Protein 6IJN (pdb70)

B-factor: mean 18.01, std 13.16, range [3.89, 78.87]

Sequence (341 aa):
HMEWIQSLPKIELHAHLNGSIRDSTLLELARVLGEKGVIVFADVEHVIQKNDRSLVEVFKLFDLIHKLTTDHKTVTRITREVVEDFALENVVYLELRTTPKRSDSIGMSKRSYMEAVIQGLRSVSEVDIDFVTRKKIYVRLLLSIDRRETTESAMETVKLALEMRDVGVVGIDLSGNPLVGEWSTFLPALQYAKDNDLHITLHCGEVPNPKEIQAMLDFKPHRIGHACFFKDEDWTKLKSFRIPVEICLTSNIVTKSISSIDIHHFADLYNAKHPLILCTNDFGVFSTSLSNEYALAVRSLGLSKSETFALARAAIDATFAEDEVKQQLRFIFDSASPEHV

Nearest PDB structures (foldseek):
  6ijp-assembly1_A  TM=1.002E+00  e=1.660E-62  Arabidopsis thaliana
  6j4t-assembly1_A  TM=1.001E+00  e=1.861E-61  Arabidopsis thaliana
  6j23-assembly1_A  TM=1.001E+00  e=7.794E-60  Arabidopsis thaliana
  6iv5-assembly1_A  TM=1.001E+00  e=3.832E-59  Arabidopsis thaliana
  6ijm-assembly1_A  TM=9.844E-01  e=7.860E-58  Arabidopsis thaliana

Structure (mmCIF, N/CA/C/O backbone):
data_6IJN
#
_entry.id   6IJN
#
_cell.length_a   49.912
_cell.length_b   80.086
_cell.length_c   86.792
_cell.angle_alpha   90.00
_cell.angle_beta   90.00
_cell.angle_gamma   90.00
#
_symmetry.space_group_name_H-M   'P 21 21 21'
#
loop_
_entity.id
_entity.type
_entity.pdbx_description
1 polymer 'Adenosine/AMP deaminase family protein'
2 non-polymer "N6-METHYLADENOSINE-5'-MONOPHOSPHATE"
3 water water
#
loop_
_atom_site.group_PDB
_atom_site.id
_atom_site.type_symbol
_atom_site.label_atom_id
_atom_site.label_alt_id
_atom_site.label_comp_id
_atom_site.label_asym_id
_atom_site.label_entity_id
_atom_site.label_seq_id
_atom_site.pdbx_PDB_ins_code
_atom_site.Cartn_x
_atom_site.Cartn_y
_atom_site.Cartn_z
_atom_site.occupancy
_atom_site.B_iso_or_equiv
_atom_site.auth_seq_id
_atom_site.auth_comp_id
_atom_site.auth_asym_id
_atom_site.auth_atom_id
_atom_site.pdbx_PDB_model_num
ATOM 1 N N . HIS A 1 21 ? 36.240 11.856 1.256 1.00 43.48 0 HIS A N 1
ATOM 2 C CA . HIS A 1 21 ? 35.155 11.067 1.827 1.00 40.53 0 HIS A CA 1
ATOM 3 C C . HIS A 1 21 ? 34.185 10.596 0.754 1.00 40.23 0 HIS A C 1
ATOM 4 O O . HIS A 1 21 ? 34.331 9.511 0.197 1.00 44.79 0 HIS A O 1
ATOM 6 N N . MET A 1 22 ? 33.182 11.425 0.465 1.00 47.56 1 MET A N 1
ATOM 7 C CA . MET A 1 22 ? 32.140 11.011 -0.463 1.00 43.43 1 MET A CA 1
ATOM 8 C C . MET A 1 22 ? 32.693 10.716 -1.852 1.00 46.09 1 MET A C 1
ATOM 9 O O . MET A 1 22 ? 32.091 9.927 -2.584 1.00 40.22 1 MET A O 1
ATOM 14 N N . GLU A 1 23 ? 33.841 11.295 -2.218 1.00 43.16 2 GLU A N 1
ATOM 15 C CA . GLU A 1 23 ? 34.379 11.080 -3.558 1.00 39.29 2 GLU A CA 1
ATOM 16 C C . GLU A 1 23 ? 34.825 9.633 -3.756 1.00 26.18 2 GLU A C 1
ATOM 17 O O . GLU A 1 23 ? 34.520 9.010 -4.790 1.00 35.63 2 GLU A O 1
ATOM 19 N N . TRP A 1 24 ? 35.565 9.074 -2.788 1.00 23.30 3 TRP A N 1
ATOM 20 C CA . TRP A 1 24 ? 36.002 7.700 -2.975 1.00 26.81 3 TRP A CA 1
ATOM 21 C C . TRP A 1 24 ? 34.812 6.754 -2.911 1.00 17.45 3 TRP A C 1
ATOM 22 O O . TRP A 1 24 ? 34.760 5.784 -3.669 1.00 21.16 3 TRP A O 1
ATOM 33 N N . ILE A 1 25 ? 33.829 7.053 -2.058 1.00 16.04 4 ILE A N 1
ATOM 34 C CA . ILE A 1 25 ? 32.628 6.213 -2.019 1.00 17.30 4 ILE A CA 1
ATOM 35 C C . ILE A 1 25 ? 31.897 6.268 -3.355 1.00 19.66 4 ILE A C 1
ATOM 36 O O . ILE A 1 25 ? 31.416 5.243 -3.857 1.00 20.10 4 ILE A O 1
ATOM 41 N N . GLN A 1 26 ? 31.808 7.456 -3.962 1.00 19.81 5 GLN A N 1
ATOM 42 C CA . GLN A 1 26 ? 31.165 7.548 -5.268 1.00 18.28 5 GLN A CA 1
ATOM 43 C C . GLN A 1 26 ? 31.906 6.730 -6.313 1.00 20.71 5 GLN A C 1
ATOM 44 O O . GLN A 1 26 ? 31.278 6.173 -7.223 1.00 19.18 5 GLN A O 1
ATOM 50 N N . SER A 1 27 ? 33.234 6.632 -6.192 1.00 19.77 6 SER A N 1
ATOM 51 C CA . SER A 1 27 ? 34.021 5.883 -7.163 1.00 20.60 6 SER A CA 1
ATOM 52 C C . SER A 1 27 ? 34.019 4.379 -6.925 1.00 17.07 6 SER A C 1
ATOM 53 O O . SER A 1 27 ? 34.405 3.624 -7.825 1.00 18.31 6 SER A O 1
ATOM 56 N N . LEU A 1 28 ? 33.618 3.937 -5.744 1.00 15.63 7 LEU A N 1
ATOM 57 C CA . LEU A 1 28 ? 33.576 2.515 -5.430 1.00 12.55 7 LEU A CA 1
ATOM 58 C C . LEU A 1 28 ? 32.630 1.792 -6.385 1.00 16.39 7 LEU A C 1
ATOM 59 O O . LEU A 1 28 ? 31.505 2.257 -6.586 1.00 16.57 7 LEU A O 1
ATOM 64 N N . PRO A 1 29 ? 33.026 0.670 -6.983 1.00 15.10 8 PRO A N 1
ATOM 65 C CA . PRO A 1 29 ? 32.022 -0.154 -7.677 1.00 13.10 8 PRO A CA 1
ATOM 66 C C . PRO A 1 29 ? 31.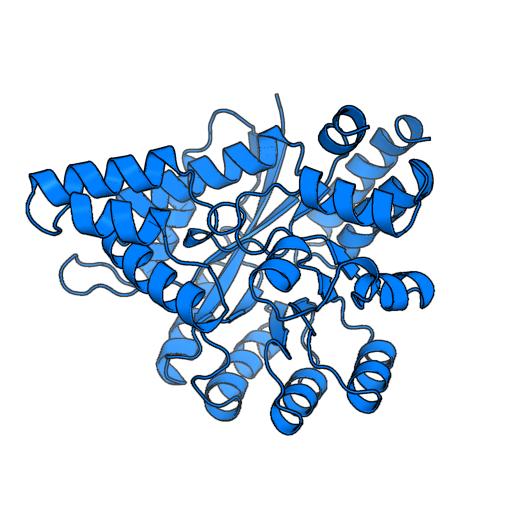033 -0.704 -6.671 1.00 13.70 8 PRO A C 1
ATOM 67 O O . PRO A 1 29 ? 31.409 -1.132 -5.580 1.00 12.31 8 PRO A O 1
ATOM 71 N N . LYS A 1 30 ? 29.747 -0.680 -7.036 1.00 11.51 9 LYS A N 1
ATOM 72 C CA . LYS A 1 30 ? 28.714 -1.010 -6.069 1.00 8.79 9 LYS A CA 1
ATOM 73 C C . LYS A 1 30 ? 27.657 -1.878 -6.728 1.00 9.51 9 LYS A C 1
ATOM 74 O O . LYS A 1 30 ? 27.486 -1.882 -7.947 1.00 9.77 9 LYS A O 1
ATOM 80 N N . ILE A 1 31 ? 26.956 -2.630 -5.881 1.00 9.23 10 ILE A N 1
ATOM 81 C CA . ILE A 1 31 ? 25.920 -3.564 -6.296 1.00 6.97 10 ILE A CA 1
ATOM 82 C C . ILE A 1 31 ? 24.634 -3.127 -5.623 1.00 6.92 10 ILE A C 1
ATOM 83 O O . ILE A 1 31 ? 24.582 -3.045 -4.388 1.00 9.97 10 ILE A O 1
ATOM 88 N N . GLU A 1 32 ? 23.596 -2.847 -6.417 1.00 7.38 11 GLU A N 1
ATOM 89 C CA . GLU A 1 32 ? 22.297 -2.447 -5.880 1.00 7.82 11 GLU A CA 1
ATOM 90 C C . GLU A 1 32 ? 21.319 -3.610 -6.027 1.00 7.95 11 GLU A C 1
ATOM 91 O O . GLU A 1 32 ? 21.041 -4.030 -7.144 1.00 7.64 11 GLU A O 1
ATOM 97 N N . LEU A 1 33 ? 20.780 -4.109 -4.903 1.00 7.16 12 LEU A N 1
ATOM 98 C CA . LEU A 1 33 ? 19.854 -5.236 -4.944 1.00 4.93 12 LEU A CA 1
ATOM 99 C C . LEU A 1 33 ? 18.430 -4.872 -4.559 1.00 7.53 12 LEU A C 1
ATOM 100 O O . LEU A 1 33 ? 17.552 -5.736 -4.647 1.00 9.41 12 LEU A O 1
ATOM 105 N N . HIS A 1 34 ? 18.160 -3.637 -4.169 1.00 5.81 13 HIS A N 1
ATOM 106 C CA . HIS A 1 34 ? 16.797 -3.327 -3.715 1.00 3.89 13 HIS A CA 1
ATOM 107 C C . HIS A 1 34 ? 16.507 -1.883 -4.109 1.00 8.43 13 HIS A C 1
ATOM 108 O O . HIS A 1 34 ? 16.791 -0.947 -3.356 1.00 7.82 13 HIS A O 1
ATOM 115 N N . ALA A 1 35 ? 15.939 -1.728 -5.299 1.00 6.51 14 ALA A N 1
ATOM 116 C CA . ALA A 1 35 ? 15.600 -0.421 -5.853 1.00 5.54 14 ALA A CA 1
ATOM 117 C C . ALA A 1 35 ? 14.314 -0.597 -6.636 1.00 5.50 14 ALA A C 1
ATOM 118 O O . ALA A 1 35 ? 14.307 -1.285 -7.664 1.00 5.79 14 ALA A O 1
ATOM 120 N N . HIS A 1 36 ? 13.224 0.031 -6.173 1.00 4.71 15 HIS A N 1
ATOM 121 C CA . HIS A 1 36 ? 11.941 -0.066 -6.853 1.00 5.42 15 HIS A CA 1
ATOM 122 C C . HIS A 1 36 ? 11.880 0.993 -7.940 1.00 5.33 15 HIS A C 1
ATOM 123 O O . HIS A 1 36 ? 12.152 2.166 -7.673 1.00 7.35 15 HIS A O 1
ATOM 130 N N . LEU A 1 37 ? 11.511 0.577 -9.149 1.00 6.53 16 LEU A N 1
ATOM 131 C CA . LEU A 1 37 ? 11.539 1.486 -10.296 1.00 6.95 16 LEU A CA 1
ATOM 132 C C . LEU A 1 37 ? 10.778 2.785 -10.011 1.00 8.20 16 LEU A C 1
ATOM 133 O O . LEU A 1 37 ? 11.331 3.884 -10.155 1.00 6.67 16 LEU A O 1
ATOM 138 N N . ASN A 1 38 ? 9.512 2.686 -9.606 1.00 5.81 17 ASN A N 1
ATOM 139 C CA . ASN A 1 38 ? 8.746 3.923 -9.451 1.00 6.12 17 ASN A CA 1
ATOM 140 C C . ASN A 1 38 ? 9.037 4.652 -8.143 1.00 8.97 17 ASN A C 1
ATOM 141 O O . ASN A 1 38 ? 8.461 5.725 -7.906 1.00 9.26 17 ASN A 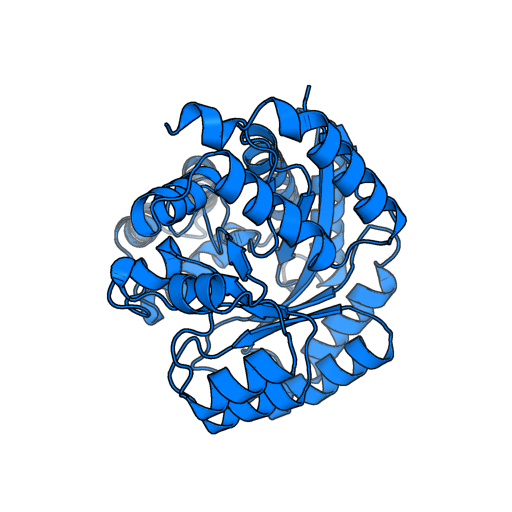O 1
ATOM 146 N N . GLY A 1 39 ? 9.912 4.113 -7.301 1.00 6.26 18 GLY A N 1
ATOM 147 C CA . GLY A 1 39 ? 10.456 4.849 -6.170 1.00 7.95 18 GLY A CA 1
ATOM 148 C C . GLY A 1 39 ? 11.789 5.515 -6.450 1.00 9.28 18 GLY A C 1
ATOM 149 O O . GLY A 1 39 ? 12.374 6.113 -5.548 1.00 8.72 18 GLY A O 1
ATOM 150 N N . SER A 1 40 ? 12.295 5.406 -7.685 1.00 7.89 19 SER A N 1
ATOM 151 C CA . SER A 1 40 ? 13.638 5.847 -8.047 1.00 6.79 19 SER A CA 1
ATOM 152 C C . SER A 1 40 ? 13.596 6.971 -9.078 1.00 9.25 19 SER A C 1
ATOM 153 O O . SER A 1 40 ? 14.568 7.168 -9.813 1.00 12.06 19 SER A O 1
ATOM 156 N N . ILE A 1 41 ? 12.483 7.688 -9.167 1.00 8.56 20 ILE A N 1
ATOM 157 C CA . ILE A 1 41 ? 12.292 8.655 -10.248 1.00 7.60 20 ILE A CA 1
ATOM 158 C C . ILE A 1 41 ? 12.922 9.992 -9.871 1.00 10.14 20 ILE A C 1
ATOM 159 O O . ILE A 1 41 ? 12.851 10.436 -8.720 1.00 11.47 20 ILE A O 1
ATOM 164 N N . ARG A 1 42 ? 13.559 10.629 -10.842 1.00 11.14 21 ARG A N 1
ATOM 165 C CA . ARG A 1 42 ? 14.080 11.984 -10.642 1.00 13.97 21 ARG A CA 1
ATOM 166 C C . ARG A 1 42 ? 12.956 12.941 -10.281 1.00 14.69 21 ARG A C 1
ATOM 167 O O . ARG A 1 42 ? 11.893 12.916 -10.895 1.00 14.97 21 ARG A O 1
ATOM 175 N N . ASP A 1 43 ? 13.206 13.831 -9.310 1.00 17.67 22 ASP A N 1
ATOM 176 C CA . ASP A 1 43 ? 12.192 14.834 -8.978 1.00 19.22 22 ASP A CA 1
ATOM 177 C C . ASP A 1 43 ? 11.773 15.626 -10.217 1.00 17.25 22 ASP A C 1
ATOM 178 O O . ASP A 1 43 ? 10.582 15.880 -10.430 1.00 16.70 22 ASP A O 1
ATOM 183 N N . SER A 1 44 ? 12.742 16.005 -11.050 1.00 18.95 23 SER A N 1
ATOM 184 C CA . SER A 1 44 ? 12.421 16.812 -12.225 1.00 20.43 23 SER A CA 1
ATOM 185 C C . SER A 1 44 ? 11.540 16.053 -13.206 1.00 16.07 23 SER A C 1
ATOM 186 O O . SER A 1 44 ? 10.663 16.655 -13.843 1.00 18.73 23 SER A O 1
ATOM 189 N N . THR A 1 45 ? 11.722 14.724 -13.319 1.00 14.44 24 THR A N 1
ATOM 190 C CA . THR A 1 45 ? 10.837 13.943 -14.178 1.00 12.35 24 THR A CA 1
ATOM 191 C C . THR A 1 45 ? 9.434 13.854 -13.590 1.00 14.18 24 THR A C 1
ATOM 192 O O . THR A 1 45 ? 8.444 14.021 -14.306 1.00 15.54 24 THR A O 1
ATOM 196 N N . LEU A 1 46 ? 9.324 13.600 -12.285 1.00 12.18 25 LEU A N 1
ATOM 197 C CA . LEU A 1 46 ? 8.001 13.494 -11.686 1.00 14.08 25 LEU A CA 1
ATOM 198 C C . LEU A 1 46 ? 7.237 14.799 -11.845 1.00 15.88 25 LEU A C 1
ATOM 199 O O . LEU A 1 46 ? 6.057 14.802 -12.210 1.00 19.62 25 LEU A O 1
ATOM 204 N N . LEU A 1 47 ? 7.916 15.923 -11.637 1.00 18.46 26 LEU A N 1
ATOM 205 C CA . LEU A 1 47 ? 7.223 17.204 -11.759 1.00 20.38 26 LEU A CA 1
ATOM 206 C C . LEU A 1 47 ? 6.863 17.499 -13.205 1.00 24.51 26 LEU A C 1
ATOM 207 O O . LEU A 1 47 ? 5.792 18.052 -13.477 1.00 23.46 26 LEU A O 1
ATOM 212 N N . GLU A 1 48 ? 7.720 17.104 -14.152 1.00 18.67 27 GLU A N 1
ATOM 213 C CA . GLU A 1 48 ? 7.392 17.293 -15.563 1.00 18.21 27 GLU A CA 1
ATOM 214 C C . GLU A 1 48 ? 6.167 16.469 -15.967 1.00 27.68 27 GLU A C 1
ATOM 215 O O . GLU A 1 48 ? 5.267 16.968 -16.660 1.00 24.02 27 GLU A O 1
ATOM 221 N N . LEU A 1 49 ? 6.107 15.206 -15.524 1.00 21.70 28 LEU A N 1
ATOM 222 C CA . LEU A 1 49 ? 4.941 14.370 -15.794 1.00 22.25 28 LEU A CA 1
ATOM 223 C C . LEU A 1 49 ? 3.680 14.981 -15.204 1.00 22.35 28 LEU A C 1
ATOM 224 O O . LEU A 1 49 ? 2.619 14.996 -15.848 1.00 34.06 28 LEU A O 1
ATOM 229 N N . ALA A 1 50 ? 3.775 15.473 -13.968 1.00 22.64 29 ALA A N 1
ATOM 230 C CA . ALA A 1 50 ? 2.630 16.132 -13.356 1.00 27.54 29 ALA A CA 1
ATOM 231 C C . ALA A 1 50 ? 2.189 17.341 -14.175 1.00 33.78 29 ALA A C 1
ATOM 232 O O . ALA A 1 50 ? 0.997 17.516 -14.434 1.00 29.47 29 ALA A O 1
ATOM 234 N N . ARG A 1 51 ? 3.139 18.183 -14.599 1.00 36.23 30 ARG A N 1
ATOM 235 C CA . ARG A 1 51 ? 2.786 19.356 -15.400 1.00 35.17 30 ARG A CA 1
ATOM 236 C C . ARG A 1 51 ? 2.041 18.949 -16.663 1.00 35.71 30 ARG A C 1
ATOM 237 O O . ARG A 1 51 ? 0.995 19.520 -16.992 1.00 40.87 30 ARG A O 1
ATOM 245 N N . VAL A 1 52 ? 2.559 17.949 -17.381 1.00 28.79 31 VAL A N 1
ATOM 246 C CA . VAL A 1 52 ? 1.902 17.519 -18.613 1.00 30.84 31 VAL A CA 1
ATOM 247 C C . VAL A 1 52 ? 0.491 17.022 -18.322 1.00 42.66 31 VAL A C 1
ATOM 248 O O . VAL A 1 52 ? -0.460 17.372 -19.029 1.00 42.32 31 VAL A O 1
ATOM 252 N N . LEU A 1 53 ? 0.325 16.226 -17.262 1.00 30.95 32 LEU A N 1
ATOM 253 C CA . LEU A 1 53 ? -0.994 15.672 -16.964 1.00 39.94 32 LEU A CA 1
ATOM 254 C C . LEU A 1 53 ? -1.964 16.753 -16.496 1.00 45.01 32 LEU A C 1
ATOM 255 O O . LEU A 1 53 ? -3.178 16.640 -16.706 1.00 47.37 32 LEU A O 1
ATOM 260 N N . GLY A 1 54 ? -1.447 17.812 -15.871 1.00 44.50 33 GLY A N 1
ATOM 261 C CA . GLY A 1 54 ? -2.295 18.939 -15.521 1.00 51.00 33 GLY A CA 1
ATOM 262 C C . GLY A 1 54 ? -2.726 19.733 -16.738 1.00 51.52 33 GLY A C 1
ATOM 263 O O . GLY A 1 54 ? -3.879 20.163 -16.836 1.00 50.32 33 GLY A O 1
ATOM 264 N N . GLU A 1 55 ? -1.811 19.930 -17.689 1.00 53.52 34 GLU A N 1
ATOM 265 C CA . GLU A 1 55 ? -2.172 20.616 -18.927 1.00 58.92 34 GLU A CA 1
ATOM 266 C C . GLU A 1 55 ? -3.230 19.844 -19.708 1.00 63.00 34 GLU A C 1
ATOM 267 O O . GLU A 1 55 ? -3.978 20.439 -20.494 1.00 59.63 34 GLU A O 1
ATOM 269 N N . LYS A 1 56 ? -3.305 18.526 -19.512 1.00 60.16 35 LYS A N 1
ATOM 270 C CA . LYS A 1 56 ? -4.380 17.716 -20.069 1.00 60.49 35 LYS A CA 1
ATOM 271 C C . LYS A 1 56 ? -5.601 17.655 -19.159 1.00 52.70 35 LYS A C 1
ATOM 272 O O . LYS A 1 56 ? -6.654 17.171 -19.590 1.00 65.08 35 LYS A O 1
ATOM 274 N N . GLY A 1 57 ? -5.489 18.134 -17.924 1.00 55.90 36 GLY A N 1
ATOM 275 C CA . GLY A 1 57 ? -6.625 18.166 -17.030 1.00 57.42 36 GLY A CA 1
ATOM 276 C C . GLY A 1 57 ? -6.879 16.894 -16.257 1.00 58.24 36 GLY A C 1
ATOM 277 O O . GLY A 1 57 ? -7.906 16.800 -15.577 1.00 64.44 36 GLY A O 1
ATOM 278 N N . VAL A 1 58 ? -5.985 15.908 -16.336 1.00 62.36 37 VAL A N 1
ATOM 279 C CA . VAL A 1 58 ? -6.165 14.683 -15.561 1.00 57.27 37 VAL A CA 1
ATOM 280 C C . VAL A 1 58 ? -6.025 14.968 -14.069 1.00 60.89 37 VAL A C 1
ATOM 281 O O . VAL A 1 58 ? -6.721 14.369 -13.241 1.00 66.55 37 VAL A O 1
ATOM 283 N N . ILE A 1 59 ? -5.131 15.888 -13.704 1.00 53.52 38 ILE A N 1
ATOM 284 C CA . ILE A 1 59 ? -4.859 16.229 -12.312 1.00 49.56 38 ILE A CA 1
ATOM 285 C C . ILE A 1 59 ? -4.793 17.742 -12.157 1.00 56.21 38 ILE A C 1
ATOM 286 O O . ILE A 1 59 ? -4.588 18.483 -13.121 1.00 54.53 38 ILE A O 1
ATOM 291 N N . VAL A 1 60 ? -4.944 18.197 -10.918 1.00 58.67 39 VAL A N 1
ATOM 292 C CA . VAL A 1 60 ? -4.638 19.578 -10.566 1.00 62.30 39 VAL A CA 1
ATOM 293 C C . VAL A 1 60 ? -3.165 19.619 -10.192 1.00 54.48 39 VAL A C 1
ATOM 294 O O . VAL A 1 60 ? -2.761 19.015 -9.192 1.00 58.44 39 VAL A O 1
ATOM 298 N N . PHE A 1 61 ? -2.359 20.325 -10.989 1.00 54.22 40 PHE A N 1
ATOM 299 C CA . PHE A 1 61 ? -0.915 20.293 -10.772 1.00 54.59 40 PHE A CA 1
ATOM 300 C C . PHE A 1 61 ? -0.529 20.827 -9.399 1.00 53.71 40 PHE A C 1
ATOM 301 O O . PHE A 1 61 ? 0.408 20.321 -8.774 1.00 51.80 40 PHE A O 1
ATOM 309 N N . ALA A 1 62 ? -1.210 21.866 -8.922 1.00 53.84 41 ALA A N 1
ATOM 310 C CA . ALA A 1 62 ? -0.807 22.473 -7.658 1.00 60.00 41 ALA A CA 1
ATOM 311 C C . ALA A 1 62 ? -0.981 21.502 -6.493 1.00 58.00 41 ALA A C 1
ATOM 312 O O . ALA A 1 62 ? -0.103 21.397 -5.627 1.00 60.74 41 ALA A O 1
ATOM 314 N N . ASP A 1 63 ? -2.104 20.776 -6.461 1.00 54.51 42 ASP A N 1
ATOM 315 C CA . ASP A 1 63 ? -2.325 19.788 -5.407 1.00 58.93 42 ASP A CA 1
ATOM 316 C C . ASP A 1 63 ? -1.289 18.667 -5.470 1.00 58.92 42 ASP A C 1
ATOM 317 O O . ASP A 1 63 ? -0.742 18.256 -4.439 1.00 59.82 42 ASP A O 1
ATOM 322 N N . VAL A 1 64 ? -1.001 18.168 -6.677 1.00 54.10 43 VAL A N 1
ATOM 323 C CA . VAL A 1 64 ? -0.020 17.096 -6.843 1.00 51.73 43 VAL A CA 1
ATOM 324 C C . VAL A 1 64 ? 1.362 17.561 -6.392 1.00 51.31 43 VAL A C 1
ATOM 325 O O . VAL A 1 64 ? 2.021 16.910 -5.569 1.00 45.58 43 VAL A O 1
ATOM 329 N N . GLU A 1 65 ? 1.822 18.692 -6.932 1.00 47.84 44 GLU A N 1
ATOM 330 C CA . GLU A 1 65 ? 3.083 19.280 -6.488 1.00 52.27 44 GLU A CA 1
ATOM 331 C C . GLU A 1 65 ? 3.109 19.427 -4.971 1.00 55.55 44 GLU A C 1
ATOM 332 O O . GLU A 1 65 ? 4.148 19.209 -4.332 1.00 47.90 44 GLU A O 1
ATOM 338 N N . HIS A 1 66 ? 1.959 19.750 -4.373 1.00 59.41 45 HIS A N 1
ATOM 339 C CA . HIS A 1 66 ? 1.894 19.872 -2.920 1.00 64.56 45 HIS A CA 1
ATOM 340 C C . HIS A 1 66 ? 2.128 18.527 -2.238 1.00 60.16 45 HIS A C 1
ATOM 341 O O . HIS A 1 66 ? 2.899 18.442 -1.278 1.00 51.42 45 HIS A O 1
ATOM 348 N N . VAL A 1 67 ? 1.476 17.459 -2.714 1.00 54.02 46 VAL A N 1
ATOM 349 C CA . VAL A 1 67 ? 1.638 16.169 -2.041 1.00 48.16 46 VAL A CA 1
ATOM 350 C C . VAL A 1 67 ? 3.064 15.653 -2.202 1.00 55.35 46 VAL A C 1
ATOM 351 O O . VAL A 1 67 ? 3.670 15.159 -1.241 1.00 52.92 46 VAL A O 1
ATOM 355 N N . ILE A 1 68 ? 3.626 15.751 -3.412 1.00 51.78 47 ILE A N 1
ATOM 356 C CA . ILE A 1 68 ? 5.035 15.399 -3.588 1.00 53.87 47 ILE A CA 1
ATOM 357 C C . ILE A 1 68 ? 5.905 16.232 -2.651 1.00 57.27 47 ILE A C 1
ATOM 358 O O . ILE A 1 68 ? 6.943 15.769 -2.162 1.00 53.76 47 ILE A O 1
ATOM 363 N N . GLN A 1 69 ? 5.474 17.460 -2.355 1.00 50.21 48 GLN A N 1
ATOM 364 C CA . GLN A 1 69 ? 6.301 18.358 -1.553 1.00 57.50 48 GLN A CA 1
ATOM 365 C C . GLN A 1 69 ? 6.209 18.046 -0.062 1.00 55.04 48 GLN A C 1
ATOM 366 O O . GLN A 1 69 ? 7.206 18.155 0.661 1.00 59.08 48 GLN A O 1
ATOM 368 N N . LYS A 1 70 ? 5.027 17.655 0.411 1.00 54.89 49 LYS A N 1
ATOM 369 C CA . LYS A 1 70 ? 4.672 17.729 1.823 1.00 58.08 49 LYS A CA 1
ATOM 370 C C . LYS A 1 70 ? 4.489 16.376 2.489 1.00 59.88 49 LYS A C 1
ATOM 371 O O . LYS A 1 70 ? 4.590 16.298 3.720 1.00 56.79 49 LYS A O 1
ATOM 373 N N . ASN A 1 71 ? 4.204 15.328 1.716 1.00 46.83 50 ASN A N 1
ATOM 374 C CA . ASN A 1 71 ? 4.091 13.978 2.258 1.00 50.00 50 ASN A CA 1
ATOM 375 C C . ASN A 1 71 ? 5.295 13.668 3.145 1.00 44.49 50 ASN A C 1
ATOM 376 O O . ASN A 1 71 ? 6.437 13.635 2.674 1.00 46.51 50 ASN A O 1
ATOM 381 N N . ASP A 1 72 ? 5.041 13.475 4.444 1.00 45.76 51 ASP A N 1
ATOM 382 C CA . ASP A 1 72 ? 6.154 13.309 5.374 1.00 43.74 51 ASP A CA 1
ATOM 383 C C . ASP A 1 72 ? 6.865 11.967 5.227 1.00 43.48 51 ASP A C 1
ATOM 384 O O . ASP A 1 72 ? 7.885 11.748 5.891 1.00 32.99 51 ASP A O 1
ATOM 389 N N . ARG A 1 73 ? 6.355 11.075 4.382 1.00 42.20 52 ARG A N 1
ATOM 390 C CA . ARG A 1 73 ? 6.999 9.795 4.117 1.00 25.22 52 ARG A CA 1
ATOM 391 C C . ARG A 1 73 ? 7.124 8.946 5.382 1.00 34.68 52 ARG A C 1
ATOM 392 O O . ARG A 1 73 ? 8.004 8.087 5.467 1.00 35.84 52 ARG A O 1
ATOM 400 N N . SER A 1 74 ? 6.254 9.173 6.372 1.00 30.24 53 SER A N 1
ATOM 401 C CA . SER A 1 74 ? 5.967 8.105 7.316 1.00 30.37 53 SER A CA 1
ATOM 402 C C . SER A 1 74 ? 5.476 6.891 6.529 1.00 19.77 53 SER A C 1
ATOM 403 O O . SER A 1 74 ? 5.077 7.002 5.370 1.00 23.61 53 SER A O 1
ATOM 406 N N . LEU A 1 75 ? 5.492 5.718 7.163 1.00 24.70 54 LEU A N 1
ATOM 407 C CA . LEU A 1 75 ? 5.137 4.505 6.427 1.00 22.32 54 LEU A CA 1
ATOM 408 C C . LEU A 1 75 ? 3.752 4.611 5.782 1.00 30.57 54 LEU A C 1
ATOM 409 O O . LEU A 1 75 ? 3.584 4.280 4.603 1.00 34.09 54 LEU A O 1
ATOM 414 N N . VAL A 1 76 ? 2.752 5.109 6.516 1.00 26.30 55 VAL A N 1
ATOM 415 C CA . VAL A 1 76 ? 1.413 5.241 5.933 1.00 25.66 55 VAL A CA 1
ATOM 416 C C . VAL A 1 76 ? 1.427 6.221 4.767 1.00 26.63 55 VAL A C 1
ATOM 417 O O . VAL A 1 76 ? 0.813 5.983 3.718 1.00 29.88 55 VAL A O 1
ATOM 421 N N . GLU A 1 77 ? 2.125 7.340 4.930 1.00 25.72 56 GLU A N 1
ATOM 422 C CA . GLU A 1 77 ? 2.118 8.360 3.891 1.00 31.19 56 GLU A CA 1
ATOM 423 C C . GLU A 1 77 ? 2.922 7.935 2.669 1.00 23.11 56 GLU A C 1
ATOM 424 O O . GLU A 1 77 ? 2.646 8.399 1.555 1.00 23.04 56 GLU A O 1
ATOM 430 N N . VAL A 1 78 ? 3.923 7.065 2.851 1.00 16.69 57 VAL A N 1
ATOM 431 C CA . VAL A 1 78 ? 4.691 6.580 1.702 1.00 14.69 57 VAL A CA 1
ATOM 432 C C . VAL A 1 78 ? 3.773 5.870 0.693 1.00 14.36 57 VAL A C 1
ATOM 433 O O . VAL A 1 78 ? 3.913 6.045 -0.527 1.00 15.65 57 VAL A O 1
ATOM 437 N N . PHE A 1 79 ? 2.820 5.064 1.169 1.00 12.24 58 PHE A N 1
ATOM 438 C CA . PHE A 1 79 ? 1.988 4.326 0.218 1.00 10.93 58 PHE A CA 1
ATOM 439 C C . PHE A 1 79 ? 0.934 5.218 -0.431 1.00 11.39 58 PHE A C 1
ATOM 440 O O . PHE A 1 79 ? 0.538 4.979 -1.583 1.00 12.46 58 PHE A O 1
ATOM 448 N N . LYS A 1 80 ? 0.526 6.288 0.253 1.00 15.29 59 LYS A N 1
ATOM 449 C CA . LYS A 1 80 ? -0.299 7.288 -0.424 1.00 16.34 59 LYS A CA 1
ATOM 450 C C . LYS A 1 80 ? 0.486 7.945 -1.546 1.00 14.68 59 LYS A C 1
ATOM 451 O O . LYS A 1 80 ? -0.040 8.173 -2.650 1.00 14.38 59 LYS A O 1
ATOM 457 N N . LEU A 1 81 ? 1.764 8.238 -1.275 1.00 12.64 60 LEU A N 1
ATOM 458 C CA . LEU A 1 81 ? 2.620 8.824 -2.296 1.00 11.87 60 LEU A CA 1
ATOM 459 C C . LEU A 1 81 ? 2.752 7.894 -3.499 1.00 13.92 60 LEU A C 1
ATOM 460 O O . LEU A 1 81 ? 2.649 8.338 -4.648 1.00 13.71 60 LEU A O 1
ATOM 465 N N . PHE A 1 82 ? 2.899 6.589 -3.265 1.00 12.27 61 PHE A N 1
ATOM 466 C CA . PHE A 1 82 ? 2.991 5.683 -4.407 1.00 10.76 61 PHE A CA 1
ATOM 467 C C . PHE A 1 82 ? 1.713 5.670 -5.224 1.00 11.52 61 PHE A C 1
ATOM 468 O O . PHE A 1 82 ? 1.764 5.537 -6.450 1.00 11.96 61 PHE A O 1
ATOM 476 N N . ASP A 1 83 ? 0.543 5.773 -4.574 1.00 13.04 62 ASP A N 1
ATOM 477 C CA . ASP A 1 83 ? -0.685 5.830 -5.366 1.00 13.28 62 ASP A CA 1
ATOM 478 C C . ASP A 1 83 ? -0.686 7.038 -6.308 1.00 15.64 62 ASP A C 1
ATOM 479 O O . ASP A 1 83 ? -1.109 6.939 -7.483 1.00 17.17 62 ASP A O 1
ATOM 484 N N . LEU A 1 84 ? -0.212 8.186 -5.804 1.00 13.34 63 LEU A N 1
ATOM 485 C CA . LEU A 1 84 ? -0.083 9.381 -6.655 1.00 15.55 63 LEU A CA 1
ATOM 486 C C . LEU A 1 84 ? 0.941 9.180 -7.775 1.00 16.08 63 LEU A C 1
ATOM 487 O O . LEU A 1 84 ? 0.678 9.485 -8.955 1.00 13.81 63 LEU A O 1
ATOM 492 N N . ILE A 1 85 ? 2.129 8.676 -7.428 1.00 13.41 64 ILE A N 1
ATOM 493 C CA . ILE A 1 85 ? 3.141 8.442 -8.458 1.00 12.00 64 ILE A CA 1
ATOM 494 C C . ILE A 1 85 ? 2.567 7.579 -9.569 1.00 10.05 64 ILE A C 1
ATOM 495 O O . ILE A 1 85 ? 2.728 7.874 -10.763 1.00 13.06 64 ILE A O 1
ATOM 500 N N . HIS A 1 86 ? 1.859 6.512 -9.200 1.00 9.52 65 HIS A N 1
ATOM 501 C CA . HIS A 1 86 ? 1.358 5.606 -10.220 1.00 8.85 65 HIS A CA 1
ATOM 502 C C . HIS A 1 86 ? 0.328 6.278 -11.099 1.00 12.96 65 HIS A C 1
ATOM 503 O O . HIS A 1 86 ? 0.180 5.896 -12.266 1.00 12.78 65 HIS A O 1
ATOM 510 N N . LYS A 1 87 ? -0.415 7.249 -10.551 1.00 14.58 66 LYS A N 1
ATOM 511 C CA . LYS A 1 87 ? -1.309 8.018 -11.418 1.00 16.38 66 LYS A CA 1
ATOM 512 C C . LYS A 1 87 ? -0.528 8.807 -12.456 1.00 16.59 66 LYS A C 1
ATOM 513 O O . LYS A 1 87 ? -1.042 9.067 -13.557 1.00 21.14 66 LYS A O 1
ATOM 519 N N . LEU A 1 88 ? 0.710 9.184 -12.137 1.00 13.04 67 LEU A N 1
ATOM 520 C CA . LEU A 1 88 ? 1.531 9.948 -13.075 1.00 12.25 67 LEU A CA 1
ATOM 521 C C . LEU A 1 88 ? 2.356 9.097 -14.047 1.00 15.04 67 LEU A C 1
ATOM 522 O O . LEU A 1 88 ? 2.721 9.588 -15.132 1.00 14.44 67 LEU A O 1
ATOM 527 N N . THR A 1 89 ? 2.664 7.841 -13.708 1.00 12.20 68 THR A N 1
ATOM 528 C CA . THR A 1 89 ? 3.709 7.128 -14.435 1.00 12.10 68 THR A CA 1
ATOM 529 C C . THR A 1 89 ? 3.251 5.865 -15.145 1.00 8.75 68 THR A C 1
ATOM 530 O O . THR A 1 89 ? 4.065 5.245 -15.839 1.00 11.86 68 THR A O 1
ATOM 534 N N . THR A 1 90 ? 1.990 5.452 -15.009 1.00 11.77 69 THR A N 1
ATOM 535 C CA . THR A 1 90 ? 1.567 4.164 -15.568 1.00 12.15 69 THR A CA 1
ATOM 536 C C . THR A 1 90 ? 1.077 4.337 -17.009 1.00 14.71 69 THR A C 1
ATOM 537 O O . THR A 1 90 ? -0.121 4.373 -17.310 1.00 17.57 69 THR A O 1
ATOM 541 N N . ASP A 1 91 ? 2.045 4.458 -17.920 1.00 11.19 70 ASP A N 1
ATOM 542 C CA . ASP A 1 91 ? 1.804 4.332 -19.352 1.00 12.05 70 ASP A CA 1
ATOM 543 C C . ASP A 1 91 ? 3.118 3.884 -19.968 1.00 10.79 70 ASP A C 1
ATOM 544 O O . ASP A 1 91 ? 4.183 4.080 -19.377 1.00 11.60 70 ASP A O 1
ATOM 549 N N . HIS A 1 92 ? 3.035 3.244 -21.137 1.00 10.02 71 HIS A N 1
ATOM 550 C CA . HIS A 1 92 ? 4.211 2.519 -21.627 1.00 7.39 71 HIS A CA 1
ATOM 551 C C . HIS A 1 92 ? 5.396 3.448 -21.825 1.00 11.48 71 HIS A C 1
ATOM 552 O O . HIS A 1 92 ? 6.524 3.130 -21.419 1.00 8.90 71 HIS A O 1
ATOM 559 N N . LYS A 1 93 ? 5.181 4.583 -22.481 1.00 11.72 72 LYS A N 1
ATOM 560 C CA . LYS A 1 93 ? 6.355 5.377 -22.812 1.00 12.01 72 LYS A CA 1
ATOM 561 C C . LYS A 1 93 ? 6.973 5.997 -21.561 1.00 10.72 72 LYS A C 1
ATOM 562 O O . LYS A 1 93 ? 8.194 6.191 -21.513 1.00 9.69 72 LYS A O 1
ATOM 568 N N . THR A 1 94 ? 6.176 6.221 -20.501 1.00 10.33 73 THR A N 1
ATOM 569 C CA . THR A 1 94 ? 6.762 6.704 -19.248 1.00 8.61 73 THR A CA 1
ATOM 570 C C . THR A 1 94 ? 7.551 5.605 -18.548 1.00 7.86 73 THR A C 1
ATOM 571 O O . THR A 1 94 ? 8.617 5.861 -17.999 1.00 9.23 73 THR A O 1
ATOM 575 N N . VAL A 1 95 ? 7.042 4.373 -18.574 1.00 6.85 74 VAL A N 1
ATOM 576 C CA . VAL A 1 95 ? 7.791 3.251 -18.000 1.00 7.15 74 VAL A CA 1
ATOM 577 C C . VAL A 1 95 ? 9.144 3.097 -18.689 1.00 8.00 74 VAL A C 1
ATOM 578 O O . VAL A 1 95 ? 10.180 2.888 -18.036 1.00 7.49 74 VAL A O 1
ATOM 582 N N . THR A 1 96 ? 9.153 3.216 -20.025 1.00 7.48 75 THR A N 1
ATOM 583 C CA . THR A 1 96 ? 10.405 3.156 -20.777 1.00 6.62 75 THR A CA 1
ATOM 584 C C . THR A 1 96 ? 11.358 4.268 -20.344 1.00 6.87 75 THR A C 1
ATOM 585 O O . THR A 1 96 ? 12.549 4.025 -20.070 1.00 7.21 75 THR A O 1
ATOM 589 N N . ARG A 1 97 ? 10.828 5.496 -20.237 1.00 8.53 76 ARG A N 1
ATOM 590 C CA . ARG A 1 97 ? 11.654 6.630 -19.819 1.00 8.80 76 ARG A CA 1
ATOM 591 C C . ARG A 1 97 ? 12.264 6.419 -18.438 1.00 8.79 76 ARG A C 1
ATOM 592 O O . ARG A 1 97 ? 13.483 6.583 -18.245 1.00 8.07 76 ARG A O 1
ATOM 600 N N . ILE A 1 98 ? 11.430 6.098 -17.437 1.00 8.71 77 ILE A N 1
ATOM 601 C CA . ILE A 1 98 ? 11.996 6.072 -16.088 1.00 7.44 77 ILE A CA 1
ATOM 602 C C . ILE A 1 98 ? 12.941 4.888 -15.937 1.00 7.67 77 ILE A C 1
ATOM 603 O O . ILE A 1 98 ? 13.914 4.972 -15.186 1.00 8.21 77 ILE A O 1
ATOM 608 N N . THR A 1 99 ? 12.711 3.793 -16.667 1.00 7.60 78 THR A N 1
ATOM 609 C CA . THR A 1 99 ? 13.672 2.688 -16.631 1.00 4.77 78 THR A CA 1
ATOM 610 C C . THR A 1 99 ? 15.044 3.155 -17.091 1.00 5.57 78 THR A C 1
ATOM 611 O O . THR A 1 99 ? 16.063 2.925 -16.418 1.00 9.08 78 THR A O 1
ATOM 615 N N . ARG A 1 100 ? 15.080 3.833 -18.249 1.00 7.73 79 ARG A N 1
ATOM 616 C CA . ARG A 1 100 ? 16.349 4.351 -18.759 1.00 6.92 79 ARG A CA 1
ATOM 617 C C . ARG A 1 100 ? 17.002 5.322 -17.770 1.00 8.83 79 ARG A C 1
ATOM 618 O O . ARG A 1 100 ? 18.199 5.210 -17.476 1.00 9.03 79 ARG A O 1
ATOM 626 N N . GLU A 1 101 ? 16.221 6.270 -17.225 1.00 7.25 80 GLU A N 1
ATOM 627 C CA . GLU A 1 101 ? 16.778 7.271 -16.314 1.00 7.48 80 GLU A CA 1
ATOM 628 C C . GLU A 1 101 ? 17.332 6.645 -15.036 1.00 10.58 80 GLU A C 1
ATOM 629 O O . GLU A 1 101 ? 18.368 7.086 -14.528 1.00 8.36 80 GLU A O 1
ATOM 635 N N . VAL A 1 102 ? 16.647 5.629 -14.493 1.00 6.69 81 VAL A N 1
ATOM 636 C CA . VAL A 1 102 ? 17.116 4.990 -13.262 1.00 6.26 81 VAL A CA 1
ATOM 637 C C . VAL A 1 102 ? 18.416 4.245 -13.512 1.00 8.88 81 VAL A C 1
ATOM 638 O O . VAL A 1 102 ? 19.364 4.322 -12.712 1.00 9.36 81 VAL A O 1
ATOM 642 N N . VAL A 1 103 ? 18.496 3.526 -14.638 1.00 8.40 82 VAL A N 1
ATOM 643 C CA . VAL A 1 103 ? 19.745 2.844 -14.971 1.00 8.82 82 VAL A CA 1
ATOM 644 C C . VAL A 1 103 ? 20.881 3.855 -15.132 1.00 9.94 82 VAL A C 1
ATOM 645 O O . VAL A 1 103 ? 21.999 3.644 -14.634 1.00 10.18 82 VAL A O 1
ATOM 649 N N . GLU A 1 104 ? 20.621 4.956 -15.848 1.00 10.49 83 GLU A N 1
ATOM 650 C CA . GLU A 1 104 ? 21.634 6.005 -16.001 1.00 10.53 83 GLU A CA 1
ATOM 651 C C . GLU A 1 104 ? 22.098 6.536 -14.654 1.00 11.29 83 GLU A C 1
ATOM 652 O O . GLU A 1 104 ? 23.303 6.723 -14.419 1.00 12.86 83 GLU A O 1
ATOM 658 N N . ASP A 1 105 ? 21.142 6.853 -13.779 1.00 8.41 84 ASP A N 1
ATOM 659 C CA . ASP A 1 105 ? 21.481 7.425 -12.480 1.00 10.40 84 ASP A CA 1
ATOM 660 C C . ASP A 1 105 ? 22.336 6.476 -11.649 1.00 11.17 84 ASP A C 1
ATOM 661 O O . ASP A 1 105 ? 23.319 6.897 -11.030 1.00 11.72 84 ASP A O 1
ATOM 666 N N . PHE A 1 106 ? 21.988 5.180 -11.617 1.00 7.80 85 PHE A N 1
ATOM 667 C CA . PHE A 1 106 ? 22.817 4.256 -10.857 1.00 7.79 85 PHE A CA 1
ATOM 668 C C . PHE A 1 106 ? 24.194 4.087 -11.505 1.00 8.14 85 PHE A C 1
ATOM 669 O O . PHE A 1 106 ? 25.206 4.039 -10.804 1.00 10.62 85 PHE A O 1
ATOM 677 N N . ALA A 1 107 ? 24.248 3.998 -12.836 1.00 8.15 86 ALA A N 1
ATOM 678 C CA . ALA A 1 107 ? 25.539 3.811 -13.494 1.00 10.46 86 ALA A CA 1
ATOM 679 C C . ALA A 1 107 ? 26.455 4.993 -13.224 1.00 10.74 86 ALA A C 1
ATOM 680 O O . ALA A 1 107 ? 27.666 4.822 -13.055 1.00 12.75 86 ALA A O 1
ATOM 682 N N . LEU A 1 108 ? 25.893 6.200 -13.163 1.00 11.71 87 LEU A N 1
ATOM 683 C CA . LEU A 1 108 ? 26.708 7.394 -12.951 1.00 16.09 87 LEU A CA 1
ATOM 684 C C . LEU A 1 108 ? 27.388 7.404 -11.585 1.00 23.05 87 LEU A C 1
ATOM 685 O O . LEU A 1 108 ? 28.424 8.062 -11.432 1.00 16.80 87 LEU A O 1
ATOM 690 N N . GLU A 1 109 ? 26.855 6.687 -10.591 1.00 15.70 88 GLU A N 1
ATOM 691 C CA . GLU A 1 109 ? 27.549 6.550 -9.316 1.00 15.01 88 GLU A CA 1
ATOM 692 C C . GLU A 1 109 ? 28.215 5.189 -9.183 1.00 12.28 88 GLU A C 1
ATOM 693 O O . GLU A 1 109 ? 28.444 4.706 -8.064 1.00 13.50 88 GLU A O 1
ATOM 699 N N . ASN A 1 110 ? 28.544 4.578 -10.322 1.00 11.07 89 ASN A N 1
ATOM 700 C CA . ASN A 1 110 ? 29.398 3.401 -10.403 1.00 9.99 89 ASN A CA 1
ATOM 701 C C . ASN A 1 110 ? 28.758 2.184 -9.767 1.00 13.30 89 ASN A C 1
ATOM 702 O O . ASN A 1 110 ? 29.450 1.311 -9.255 1.00 13.03 89 ASN A O 1
ATOM 707 N N . VAL A 1 111 ? 27.433 2.097 -9.855 1.00 10.44 90 VAL A N 1
ATOM 708 C CA . VAL A 1 111 ? 26.791 0.796 -9.719 1.00 9.20 90 VAL A CA 1
ATOM 709 C C . VAL A 1 111 ? 27.168 -0.042 -10.932 1.00 11.06 90 VAL A C 1
ATOM 710 O O . VAL A 1 111 ? 26.938 0.355 -12.082 1.00 9.76 90 VAL A O 1
ATOM 714 N N . VAL A 1 112 ? 27.777 -1.204 -10.686 1.00 8.01 91 VAL A N 1
ATOM 715 C CA . VAL A 1 112 ? 28.167 -2.090 -11.761 1.00 7.94 91 VAL A CA 1
ATOM 716 C C . VAL A 1 112 ? 27.173 -3.223 -11.935 1.00 8.22 91 VAL A C 1
ATOM 717 O O . VAL A 1 112 ? 27.203 -3.891 -12.976 1.00 9.38 91 VAL A O 1
ATOM 721 N N . TYR A 1 113 ? 26.300 -3.459 -10.949 1.00 8.19 92 TYR A N 1
ATOM 722 C CA . TYR A 1 113 ? 25.275 -4.486 -11.056 1.00 7.28 92 TYR A CA 1
ATOM 723 C C . TYR A 1 113 ? 24.038 -3.978 -10.350 1.00 5.95 92 TYR A C 1
ATOM 724 O O . TYR A 1 113 ? 24.098 -3.616 -9.174 1.00 6.59 92 TYR A O 1
ATOM 733 N N . LEU A 1 114 ? 22.923 -3.979 -11.069 1.00 8.06 93 LEU A N 1
ATOM 734 C CA . LEU A 1 114 ? 21.645 -3.493 -10.570 1.00 7.10 93 LEU A CA 1
ATOM 735 C C . LEU A 1 114 ? 20.599 -4.581 -10.754 1.00 5.09 93 LEU A C 1
ATOM 736 O O . LEU A 1 114 ? 20.400 -5.058 -11.875 1.00 7.61 93 LEU A O 1
ATOM 741 N N . GLU A 1 115 ? 19.913 -4.945 -9.682 1.00 5.70 94 GLU A N 1
ATOM 742 C CA . GLU A 1 115 ? 18.657 -5.684 -9.796 1.00 5.72 94 GLU A CA 1
ATOM 743 C C . GLU A 1 115 ? 17.583 -4.638 -9.586 1.00 5.64 94 GLU A C 1
ATOM 744 O O . GLU A 1 115 ? 17.478 -4.056 -8.498 1.00 8.56 94 GLU A O 1
ATOM 750 N N . LEU A 1 116 ? 16.822 -4.380 -10.635 1.00 5.81 95 LEU A N 1
ATOM 751 C CA . LEU A 1 116 ? 15.775 -3.373 -10.636 1.00 6.97 95 LEU A CA 1
ATOM 752 C C . LEU A 1 116 ? 14.472 -4.116 -10.448 1.00 6.82 95 LEU A C 1
ATOM 753 O O . LEU A 1 116 ? 14.199 -5.072 -11.178 1.00 8.91 95 LEU A O 1
ATOM 758 N N . ARG A 1 117 ? 13.699 -3.739 -9.431 1.00 6.29 96 ARG A N 1
ATOM 759 C CA . ARG A 1 117 ? 12.443 -4.433 -9.215 1.00 6.19 96 ARG A CA 1
ATOM 760 C C . ARG A 1 117 ? 11.282 -3.512 -9.562 1.00 6.08 96 ARG A C 1
ATOM 761 O O . ARG A 1 117 ? 11.368 -2.298 -9.406 1.00 6.58 96 ARG A O 1
ATOM 769 N N . THR A 1 118 ? 10.210 -4.095 -10.100 1.00 6.42 97 THR A N 1
ATOM 770 C CA . THR A 1 118 ? 9.044 -3.259 -10.375 1.00 6.24 97 THR A CA 1
ATOM 771 C C . THR A 1 118 ? 7.814 -4.142 -10.397 1.00 6.91 97 THR A C 1
ATOM 772 O O . THR A 1 118 ? 7.895 -5.313 -10.748 1.00 7.43 97 THR A O 1
ATOM 776 N N . THR A 1 119 ? 6.682 -3.567 -9.972 1.00 6.67 98 THR A N 1
ATOM 777 C CA . THR A 1 119 ? 5.383 -4.232 -10.007 1.00 5.43 98 THR A CA 1
ATOM 778 C C . THR A 1 119 ? 4.793 -4.102 -11.404 1.00 6.07 98 THR A C 1
ATOM 779 O O . THR A 1 119 ? 4.468 -2.980 -11.817 1.00 8.47 98 THR A O 1
ATOM 783 N N . PRO A 1 120 ? 4.623 -5.183 -12.150 1.00 6.03 99 PRO A N 1
ATOM 784 C CA . PRO A 1 120 ? 3.920 -5.070 -13.439 1.00 6.90 99 PRO A CA 1
ATOM 785 C C . PRO A 1 120 ? 2.486 -4.617 -13.205 1.00 8.08 99 PRO A C 1
ATOM 786 O O . PRO A 1 120 ? 1.814 -5.095 -12.288 1.00 9.09 99 PRO A O 1
ATOM 790 N N . LYS A 1 121 ? 2.032 -3.661 -14.019 1.00 8.40 100 LYS A N 1
ATOM 791 C CA . LYS A 1 121 ? 0.707 -3.080 -13.848 1.00 10.56 100 LYS A CA 1
ATOM 792 C C . LYS A 1 121 ? -0.206 -3.494 -14.987 1.00 11.82 100 LYS A C 1
ATOM 793 O O . LYS A 1 121 ? 0.224 -3.683 -16.127 1.00 10.63 100 LYS A O 1
ATOM 799 N N . ARG A 1 122 ? -1.493 -3.583 -14.670 1.00 12.68 101 ARG A N 1
ATOM 800 C CA . ARG A 1 122 ? -2.530 -3.726 -15.678 1.00 16.49 101 ARG A CA 1
ATOM 801 C C . ARG A 1 122 ? -3.339 -2.438 -15.696 1.00 26.52 101 ARG A C 1
ATOM 802 O O . ARG A 1 122 ? -3.672 -1.897 -14.637 1.00 23.48 101 ARG A O 1
ATOM 810 N N . SER A 1 123 ? -3.604 -1.906 -16.886 1.00 17.44 102 SER A N 1
ATOM 811 C CA . SER A 1 123 ? -4.389 -0.672 -16.995 1.00 17.06 102 SER A CA 1
ATOM 812 C C . SER A 1 123 ? -5.226 -0.846 -18.261 1.00 22.93 102 SER A C 1
ATOM 813 O O . SER A 1 123 ? -4.789 -0.536 -19.372 1.00 20.57 102 SER A O 1
ATOM 816 N N . ASP A 1 124 ? -6.425 -1.396 -18.088 1.00 27.76 103 ASP A N 1
ATOM 817 C CA . ASP A 1 124 ? -7.197 -1.850 -19.237 1.00 29.71 103 ASP A CA 1
ATOM 818 C C . ASP A 1 124 ? -7.552 -0.700 -20.169 1.00 24.00 103 ASP A C 1
ATOM 819 O O . ASP A 1 124 ? -7.592 -0.884 -21.390 1.00 28.59 103 ASP A O 1
ATOM 824 N N . SER A 1 125 ? -7.753 0.497 -19.623 1.00 26.65 104 SER A N 1
ATOM 825 C CA . SER A 1 125 ? -8.193 1.614 -20.449 1.00 29.85 104 SER A CA 1
ATOM 826 C C . SER A 1 125 ? -7.130 2.075 -21.441 1.00 40.26 104 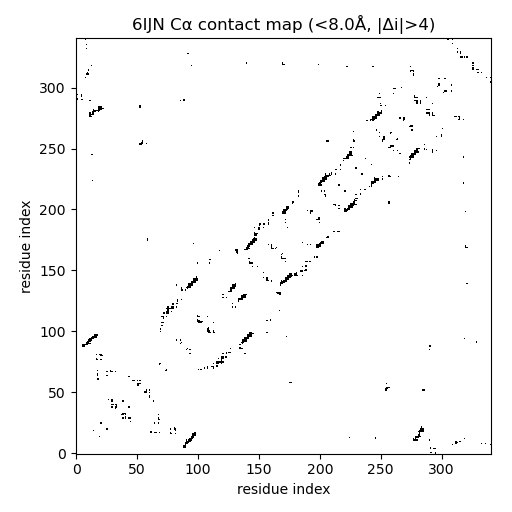SER A C 1
ATOM 827 O O . SER A 1 125 ? -7.477 2.680 -22.459 1.00 33.78 104 SER A O 1
ATOM 830 N N . ILE A 1 126 ? -5.851 1.806 -21.187 1.00 27.52 105 ILE A N 1
ATOM 831 C CA . ILE A 1 126 ? -4.799 2.160 -22.130 1.00 21.98 105 ILE A CA 1
ATOM 832 C C . ILE A 1 126 ? -4.200 0.934 -22.805 1.00 22.20 105 ILE A C 1
ATOM 833 O O . ILE A 1 126 ? -3.156 1.034 -23.462 1.00 27.58 105 ILE A O 1
ATOM 838 N N . GLY A 1 127 ? -4.838 -0.227 -22.675 1.00 19.06 106 GLY A N 1
ATOM 839 C CA . GLY A 1 127 ? -4.311 -1.396 -23.343 1.00 19.08 106 GLY A CA 1
ATOM 840 C C . GLY A 1 127 ? -3.023 -1.896 -22.732 1.00 20.24 106 GLY A C 1
ATOM 841 O O . GLY A 1 127 ? -2.208 -2.515 -23.425 1.00 20.68 106 GLY A O 1
ATOM 842 N N . MET A 1 128 ? -2.823 -1.653 -21.441 1.00 16.71 107 MET A N 1
ATOM 843 C CA . MET A 1 128 ? -1.609 -2.074 -20.754 1.00 11.57 107 MET A CA 1
ATOM 844 C C . MET A 1 128 ? -1.899 -3.355 -19.986 1.00 13.41 107 MET A C 1
ATOM 845 O O . MET A 1 128 ? -2.842 -3.400 -19.191 1.00 15.09 107 MET A O 1
ATOM 850 N N . SER A 1 129 ? -1.108 -4.387 -20.244 1.00 12.09 108 SER A N 1
ATOM 851 C CA . SER A 1 129 ? -1.143 -5.630 -19.483 1.00 12.91 108 SER A CA 1
ATOM 852 C C . SER A 1 129 ? 0.136 -5.709 -18.670 1.00 12.49 108 SER A C 1
ATOM 853 O O . SER A 1 129 ? 1.055 -4.923 -18.881 1.00 8.93 108 SER A O 1
ATOM 856 N N . LYS A 1 130 ? 0.198 -6.654 -17.723 1.00 9.63 109 LYS A N 1
ATOM 857 C CA . LYS A 1 130 ? 1.459 -6.860 -17.017 1.00 6.56 109 LYS A CA 1
ATOM 858 C C . LYS A 1 130 ? 2.578 -7.152 -18.004 1.00 10.77 109 LYS A C 1
ATOM 859 O O . LYS A 1 130 ? 3.699 -6.651 -17.846 1.00 9.73 109 LYS A O 1
ATOM 865 N N . ARG A 1 131 ? 2.283 -7.950 -19.041 1.00 8.36 110 ARG A N 1
ATOM 866 C CA . ARG A 1 131 ? 3.289 -8.262 -20.048 1.00 7.56 110 ARG A CA 1
ATOM 867 C C . ARG A 1 131 ? 3.737 -7.013 -20.779 1.00 8.90 110 ARG A C 1
ATOM 868 O O . ARG A 1 131 ? 4.941 -6.795 -20.950 1.00 8.69 110 ARG A O 1
ATOM 876 N N . SER A 1 132 ? 2.794 -6.191 -21.242 1.00 8.22 111 SER A N 1
ATOM 877 C CA . SER A 1 132 ? 3.225 -5.010 -21.998 1.00 9.05 111 SER A CA 1
ATOM 878 C C . SER A 1 132 ? 3.935 -3.987 -21.109 1.00 9.41 111 SER A C 1
ATOM 879 O O . SER A 1 132 ? 4.872 -3.314 -21.571 1.00 8.56 111 SER A O 1
ATOM 882 N N . TYR A 1 133 ? 3.535 -3.863 -19.843 1.00 8.10 112 TYR A N 1
ATOM 883 C CA . TYR A 1 133 ? 4.303 -3.040 -18.915 1.00 8.69 112 TYR A CA 1
ATOM 884 C C . TYR A 1 133 ? 5.759 -3.514 -18.869 1.00 6.47 112 TYR A C 1
ATOM 885 O O . TYR A 1 133 ? 6.702 -2.706 -18.975 1.00 6.99 112 TYR A O 1
ATOM 894 N N . MET A 1 134 ? 5.969 -4.832 -18.723 1.00 7.98 113 MET A N 1
ATOM 895 C CA . MET A 1 134 ? 7.346 -5.308 -18.650 1.00 7.42 113 MET A CA 1
ATOM 896 C C . MET A 1 134 ? 8.067 -5.185 -19.987 1.00 7.49 113 MET A C 1
ATOM 897 O O . MET A 1 134 ? 9.277 -4.970 -20.008 1.00 8.13 113 MET A O 1
ATOM 902 N N . GLU A 1 135 ? 7.342 -5.270 -21.105 1.00 7.36 114 GLU A N 1
ATOM 903 C CA . GLU A 1 135 ? 7.974 -5.019 -22.398 1.00 9.18 114 GLU A CA 1
ATOM 904 C C . GLU A 1 135 ? 8.440 -3.576 -22.507 1.00 6.89 114 GLU A C 1
ATOM 905 O O . GLU A 1 135 ? 9.473 -3.314 -23.131 1.00 7.98 114 GLU A O 1
ATOM 911 N N . ALA A 1 136 ? 7.705 -2.639 -21.890 1.00 6.54 115 ALA A N 1
ATOM 912 C CA . ALA A 1 136 ? 8.144 -1.247 -21.859 1.00 6.74 115 ALA A CA 1
ATOM 913 C C . ALA A 1 136 ? 9.380 -1.070 -20.987 1.00 9.37 115 ALA A C 1
ATOM 914 O O . ALA A 1 136 ? 10.228 -0.214 -21.279 1.00 6.61 115 ALA A O 1
ATOM 916 N N . VAL A 1 137 ? 9.497 -1.849 -19.904 1.00 7.15 116 VAL A N 1
ATOM 917 C CA . VAL A 1 137 ? 10.748 -1.849 -19.138 1.00 6.75 116 VAL A CA 1
ATOM 918 C C . VAL A 1 137 ? 11.902 -2.323 -20.017 1.00 6.24 116 VAL A C 1
ATOM 919 O O . VAL A 1 137 ? 12.979 -1.709 -20.043 1.00 7.05 116 VAL A O 1
ATOM 923 N N . ILE A 1 138 ? 11.707 -3.453 -20.734 1.00 5.54 117 ILE A N 1
ATOM 924 C CA . ILE A 1 138 ? 12.780 -3.943 -21.605 1.00 7.77 117 ILE A CA 1
ATOM 925 C C . ILE A 1 138 ? 13.153 -2.890 -22.634 1.00 7.54 117 ILE A C 1
ATOM 926 O O . ILE A 1 138 ? 14.336 -2.673 -22.924 1.00 8.84 117 ILE A O 1
ATOM 931 N N . GLN A 1 139 ? 12.152 -2.230 -23.215 1.00 7.52 118 GLN A N 1
ATOM 932 C CA . GLN A 1 139 ? 12.441 -1.162 -24.166 1.00 9.04 118 GLN A CA 1
ATOM 933 C C . GLN A 1 139 ? 13.268 -0.071 -23.510 1.00 8.45 118 GLN A C 1
ATOM 934 O O . GLN A 1 139 ? 14.158 0.512 -24.145 1.00 8.05 118 GLN A O 1
ATOM 940 N N . GLY A 1 140 ? 12.999 0.217 -22.232 1.00 6.61 119 GLY A N 1
ATOM 941 C CA . GLY A 1 140 ? 13.832 1.183 -21.524 1.00 5.35 119 GLY A CA 1
ATOM 942 C C . GLY A 1 140 ? 15.285 0.751 -21.455 1.00 7.82 119 GLY A C 1
ATOM 943 O O . GLY A 1 140 ? 16.188 1.553 -21.697 1.00 8.60 119 GLY A O 1
ATOM 944 N N . LEU A 1 141 ? 15.527 -0.524 -21.131 1.00 6.01 120 LEU A N 1
ATOM 945 C CA . LEU A 1 141 ? 16.903 -1.024 -21.092 1.00 8.04 120 LEU A CA 1
ATOM 946 C C . LEU A 1 141 ? 17.580 -0.925 -22.461 1.00 10.10 120 LEU A C 1
ATOM 947 O O . LEU A 1 141 ? 18.746 -0.514 -22.564 1.00 10.18 120 LEU A O 1
ATOM 952 N N . ARG A 1 142 ? 16.856 -1.297 -23.522 1.00 10.31 121 ARG A N 1
ATOM 953 C CA . ARG A 1 142 ? 17.384 -1.192 -24.884 1.00 9.07 121 ARG A CA 1
ATOM 954 C C . ARG A 1 142 ? 17.674 0.238 -25.282 1.00 11.77 121 ARG A C 1
ATOM 955 O O . ARG A 1 142 ? 18.525 0.475 -26.150 1.00 15.27 121 ARG A O 1
ATOM 963 N N . SER A 1 143 ? 17.005 1.192 -24.672 1.00 7.73 122 SER A N 1
ATOM 964 C CA . SER A 1 143 ? 17.182 2.592 -25.030 1.00 10.37 122 SER A CA 1
ATOM 965 C C . SER A 1 143 ? 18.361 3.247 -24.326 1.00 14.18 122 SER A C 1
ATOM 966 O O . SER A 1 143 ? 18.687 4.398 -24.652 1.00 14.21 122 SER A O 1
ATOM 969 N N . VAL A 1 144 ? 18.991 2.559 -23.373 1.00 11.20 123 VAL A N 1
ATOM 970 C CA . VAL A 1 144 ? 20.089 3.167 -22.622 1.00 15.21 123 VAL A CA 1
ATOM 971 C C . VAL A 1 144 ? 21.249 3.422 -23.575 1.00 16.58 123 VAL A C 1
ATOM 972 O O . VAL A 1 144 ? 21.691 2.515 -24.287 1.00 17.66 123 VAL A O 1
ATOM 976 N N . SER A 1 145 ? 21.758 4.652 -23.581 1.00 16.78 124 SER A N 1
ATOM 977 C CA . SER A 1 145 ? 22.885 4.947 -24.462 1.00 17.64 124 SER A CA 1
ATOM 978 C C . SER A 1 145 ? 24.006 5.715 -23.788 1.00 16.65 124 SER A C 1
ATOM 979 O O . SER A 1 145 ? 25.121 5.704 -24.316 1.00 24.65 124 SER A O 1
ATOM 982 N N . GLU A 1 146 ? 23.774 6.361 -22.646 1.00 16.72 125 GLU A N 1
ATOM 983 C CA . GLU A 1 146 ? 24.867 7.096 -21.997 1.00 17.06 125 GLU A CA 1
ATOM 984 C C . GLU A 1 146 ? 25.896 6.171 -21.366 1.00 25.19 125 GLU A C 1
ATOM 985 O O . GLU A 1 146 ? 27.030 6.595 -21.125 1.00 23.27 125 GLU A O 1
ATOM 991 N N . VAL A 1 147 ? 25.528 4.923 -21.080 1.00 17.28 126 VAL A N 1
ATOM 992 C CA . VAL A 1 147 ? 26.443 3.904 -20.587 1.00 14.70 126 VAL A CA 1
ATOM 993 C C . VAL A 1 147 ? 26.188 2.620 -21.364 1.00 12.71 126 VAL A C 1
ATOM 994 O O . VAL A 1 147 ? 25.165 2.466 -22.032 1.00 17.06 126 VAL A O 1
ATOM 998 N N . ASP A 1 148 ? 27.153 1.705 -21.297 1.00 17.17 127 ASP A N 1
ATOM 999 C CA . ASP A 1 148 ? 26.975 0.368 -21.840 1.00 14.02 127 ASP A CA 1
ATOM 1000 C C . ASP A 1 148 ? 26.194 -0.478 -20.840 1.00 13.06 127 ASP A C 1
ATOM 1001 O O . ASP A 1 148 ? 26.400 -0.365 -19.629 1.00 15.76 127 ASP A O 1
ATOM 1006 N N . ILE A 1 149 ? 25.298 -1.314 -21.347 1.00 17.40 128 ILE A N 1
ATOM 1007 C CA . ILE A 1 149 ? 24.414 -2.102 -20.498 1.00 15.11 128 ILE A CA 1
ATOM 1008 C C . ILE A 1 149 ? 24.450 -3.541 -20.975 1.00 21.14 128 ILE A C 1
ATOM 1009 O O . ILE A 1 149 ? 24.527 -3.811 -22.179 1.00 20.66 128 ILE A O 1
ATOM 1014 N N . ASP A 1 150 ? 24.420 -4.473 -20.025 1.00 12.81 129 ASP A N 1
ATOM 1015 C CA . ASP A 1 150 ? 24.203 -5.880 -20.312 1.00 11.67 129 ASP A CA 1
ATOM 1016 C C . ASP A 1 150 ? 22.945 -6.256 -19.553 1.00 14.03 129 ASP A C 1
ATOM 1017 O O . ASP A 1 150 ? 22.936 -6.168 -18.325 1.00 13.79 129 ASP A O 1
ATOM 1022 N N . PHE A 1 151 ? 21.893 -6.648 -20.263 1.00 11.76 130 PHE A N 1
ATOM 1023 C CA . PHE A 1 151 ? 20.699 -7.136 -19.575 1.00 11.87 130 PHE A CA 1
ATOM 1024 C C . PHE A 1 151 ? 20.173 -8.476 -20.076 1.00 21.31 130 PHE A C 1
ATOM 1025 O O . PHE A 1 151 ? 19.361 -9.086 -19.373 1.00 19.49 130 PHE A O 1
ATOM 1033 N N . VAL A 1 152 ? 20.584 -8.955 -21.250 1.00 22.89 131 VAL A N 1
ATOM 1034 C CA . VAL A 1 152 ? 20.019 -10.189 -21.789 1.00 18.30 131 VAL A CA 1
ATOM 1035 C C . VAL A 1 152 ? 20.717 -11.391 -21.172 1.00 35.04 131 VAL A C 1
ATOM 1036 O O . VAL A 1 152 ? 21.927 -11.356 -20.897 1.00 24.62 131 VAL A O 1
ATOM 1040 N N . THR A 1 153 ? 19.926 -12.450 -20.961 1.00 24.31 132 THR A N 1
ATOM 1041 C CA . THR A 1 153 ? 20.314 -13.801 -20.526 1.00 34.00 132 THR A CA 1
ATOM 1042 C C . THR A 1 153 ? 20.000 -13.937 -19.058 1.00 37.77 132 THR A C 1
ATOM 1043 O O . THR A 1 153 ? 18.832 -13.843 -18.685 1.00 43.49 132 THR A O 1
ATOM 1047 N N . ARG A 1 169 ? 33.507 5.844 -19.984 1.00 38.93 148 ARG A N 1
ATOM 1048 C CA . ARG A 1 169 ? 32.240 5.217 -20.348 1.00 50.97 148 ARG A CA 1
ATOM 1049 C C . ARG A 1 169 ? 31.925 3.980 -19.493 1.00 41.77 148 ARG A C 1
ATOM 1050 O O . ARG A 1 169 ? 32.558 2.935 -19.622 1.00 52.42 148 ARG A O 1
ATOM 1058 N N . LYS A 1 170 ? 30.921 4.103 -18.637 1.00 33.90 149 LYS A N 1
ATOM 1059 C CA . LYS A 1 170 ? 30.634 3.072 -17.651 1.00 30.42 149 LYS A CA 1
ATOM 1060 C C . LYS A 1 170 ? 29.817 1.928 -18.258 1.00 31.16 149 LYS A C 1
ATOM 1061 O O . LYS A 1 170 ? 29.089 2.110 -19.237 1.00 28.40 149 LYS A O 1
ATOM 1067 N N . LYS A 1 171 ? 29.985 0.725 -17.694 1.00 26.32 150 LYS A N 1
ATOM 1068 C CA . LYS A 1 171 ? 29.176 -0.433 -18.049 1.00 18.62 150 LYS A CA 1
ATOM 1069 C C . LYS A 1 171 ? 28.442 -0.921 -16.808 1.00 14.83 150 LYS A C 1
ATOM 1070 O O . LYS A 1 171 ? 29.014 -0.956 -15.717 1.00 17.12 150 LYS A O 1
ATOM 1076 N N . ILE A 1 172 ? 27.185 -1.320 -16.985 1.00 13.92 151 ILE A N 1
ATOM 1077 C CA . ILE A 1 172 ? 26.362 -1.785 -15.869 1.00 11.72 151 ILE A CA 1
ATOM 1078 C C . ILE A 1 172 ? 25.621 -3.049 -16.309 1.00 9.67 151 ILE A C 1
ATOM 1079 O O . ILE A 1 172 ? 25.117 -3.133 -17.436 1.00 10.18 151 ILE A O 1
ATOM 1084 N N . TYR A 1 173 ? 25.620 -4.061 -15.444 1.00 7.49 152 TYR A N 1
ATOM 1085 C CA . TYR A 1 173 ? 24.779 -5.236 -15.626 1.00 9.70 152 TYR A CA 1
ATOM 1086 C C . TYR A 1 173 ? 23.434 -4.946 -14.977 1.00 8.82 152 TYR A C 1
ATOM 1087 O O . TYR A 1 173 ? 23.407 -4.485 -13.839 1.00 10.38 152 TYR A O 1
ATOM 1096 N N . VAL A 1 174 ? 22.332 -5.201 -15.688 1.00 6.92 153 VAL A N 1
ATOM 1097 C CA . VAL A 1 174 ? 21.004 -5.007 -15.114 1.00 9.35 153 VAL A CA 1
ATOM 1098 C C . VAL A 1 174 ? 20.255 -6.330 -15.199 1.00 7.48 153 VAL A C 1
ATOM 1099 O O . VAL A 1 174 ? 20.213 -6.962 -16.260 1.00 7.28 153 VAL A O 1
ATOM 1103 N N . ARG A 1 175 ? 19.665 -6.744 -14.079 1.00 7.39 154 ARG A N 1
ATOM 1104 C CA . ARG A 1 175 ? 18.741 -7.865 -14.094 1.00 6.25 154 ARG A CA 1
ATOM 1105 C C . ARG A 1 175 ? 17.469 -7.398 -13.415 1.00 6.28 154 ARG A C 1
ATOM 1106 O O . ARG A 1 175 ? 17.468 -6.384 -12.717 1.00 7.65 154 ARG A O 1
ATOM 1114 N N . LEU A 1 176 ? 16.378 -8.136 -13.635 1.00 7.63 155 LEU A N 1
ATOM 1115 C CA . LEU A 1 176 ? 15.057 -7.663 -13.224 1.00 7.45 155 LEU A CA 1
ATOM 1116 C C . LEU A 1 176 ? 14.411 -8.589 -12.206 1.00 6.74 155 LEU A C 1
ATOM 1117 O O . LEU A 1 176 ? 14.516 -9.817 -12.302 1.00 7.50 155 LEU A O 1
ATOM 1122 N N . LEU A 1 177 ? 13.728 -7.981 -11.245 1.00 5.03 156 LEU A N 1
ATOM 1123 C CA . LEU A 1 177 ? 12.809 -8.696 -10.372 1.00 5.19 156 LEU A CA 1
ATOM 1124 C C . LEU A 1 177 ? 11.399 -8.184 -10.603 1.00 6.89 156 LEU A C 1
ATOM 1125 O O . LEU A 1 177 ? 11.170 -6.969 -10.641 1.00 6.63 156 LEU A O 1
ATOM 1130 N N . LEU A 1 178 ? 10.436 -9.099 -10.710 1.00 5.43 157 LEU A N 1
ATOM 1131 C CA . LEU A 1 178 ? 9.045 -8.664 -10.782 1.00 5.85 157 LEU A CA 1
ATOM 1132 C C . LEU A 1 178 ? 8.446 -8.689 -9.383 1.00 5.24 157 LEU A C 1
ATOM 1133 O O . LEU A 1 178 ? 8.515 -9.707 -8.686 1.00 7.01 157 LEU A O 1
ATOM 1138 N N . SER A 1 179 ? 7.851 -7.559 -8.980 1.00 6.68 158 SER A N 1
ATOM 1139 C CA . SER A 1 179 ? 7.258 -7.410 -7.654 1.00 6.49 158 SER A CA 1
ATOM 1140 C C . SER A 1 179 ? 5.793 -7.822 -7.673 1.00 6.66 158 SER A C 1
ATOM 1141 O O . SER A 1 179 ? 5.041 -7.440 -8.573 1.00 6.42 158 SER A O 1
ATOM 1144 N N . ILE A 1 180 ? 5.405 -8.591 -6.661 1.00 6.63 159 ILE A N 1
ATOM 1145 C CA . ILE A 1 180 ? 4.007 -8.808 -6.315 1.00 5.11 159 ILE A CA 1
ATOM 1146 C C . ILE A 1 180 ? 3.663 -7.816 -5.220 1.00 6.60 159 ILE A C 1
ATOM 1147 O O . ILE A 1 180 ? 4.368 -7.724 -4.205 1.00 7.49 159 ILE A O 1
ATOM 1152 N N . ASP A 1 181 ? 2.584 -7.069 -5.424 1.00 7.67 160 ASP A N 1
ATOM 1153 C CA . ASP A 1 181 ? 2.091 -6.090 -4.470 1.00 8.38 160 ASP A CA 1
ATOM 1154 C C . ASP A 1 181 ? 1.124 -6.794 -3.516 1.00 8.01 160 ASP A C 1
ATOM 1155 O O . ASP A 1 181 ? 0.304 -7.597 -3.954 1.00 7.35 160 ASP A O 1
ATOM 1160 N N . ARG A 1 182 ? 1.249 -6.512 -2.209 1.00 7.07 161 ARG A N 1
ATOM 1161 C CA . ARG A 1 182 ? 0.427 -7.220 -1.216 1.00 8.39 161 ARG A CA 1
ATOM 1162 C C . ARG A 1 182 ? -1.059 -6.934 -1.355 1.00 8.71 161 ARG A C 1
ATOM 1163 O O . ARG A 1 182 ? -1.866 -7.620 -0.702 1.00 8.74 161 ARG A O 1
ATOM 1171 N N . ARG A 1 183 ? -1.450 -5.967 -2.189 1.00 9.23 162 ARG A N 1
ATOM 1172 C CA . ARG A 1 183 ? -2.867 -5.776 -2.499 1.00 10.68 162 ARG A CA 1
ATOM 1173 C C . ARG A 1 183 ? -3.434 -6.790 -3.491 1.00 11.94 162 ARG A C 1
ATOM 1174 O O . ARG A 1 183 ? -4.650 -6.788 -3.732 1.00 11.59 162 ARG A O 1
ATOM 1182 N N . GLU A 1 184 ? -2.614 -7.674 -4.057 1.00 7.74 163 GLU A N 1
ATOM 1183 C CA . GLU A 1 184 ? -3.065 -8.510 -5.152 1.00 6.48 163 GLU A CA 1
ATOM 1184 C C . GLU A 1 184 ? -3.702 -9.807 -4.654 1.00 7.72 163 GLU A C 1
ATOM 1185 O O . GLU A 1 184 ? -3.657 -10.145 -3.476 1.00 11.71 163 GLU A O 1
ATOM 1191 N N . THR A 1 185 ? -4.252 -10.562 -5.596 1.00 9.12 164 THR A N 1
ATOM 1192 C CA . THR A 1 185 ? -4.788 -11.890 -5.320 1.00 9.02 164 THR A CA 1
ATOM 1193 C C . THR A 1 185 ? -3.751 -12.963 -5.638 1.00 8.97 164 THR A C 1
ATOM 1194 O O . THR A 1 185 ? -2.724 -12.700 -6.271 1.00 9.64 164 THR A O 1
ATOM 1198 N N . THR A 1 186 ? -4.036 -14.197 -5.206 1.00 8.23 165 THR A N 1
ATOM 1199 C CA . THR A 1 186 ? -3.149 -15.300 -5.572 1.00 7.42 165 THR A CA 1
ATOM 1200 C C . THR A 1 186 ? -3.051 -15.446 -7.080 1.00 8.20 165 THR A C 1
ATOM 1201 O O . THR A 1 186 ? -1.954 -15.656 -7.610 1.00 9.10 165 THR A O 1
ATOM 1205 N N . GLU A 1 187 ? -4.186 -15.358 -7.799 1.00 8.77 166 GLU A N 1
ATOM 1206 C CA . GLU A 1 187 ? -4.124 -15.547 -9.242 1.00 9.99 166 GLU A CA 1
ATOM 1207 C C . GLU A 1 187 ? -3.394 -14.404 -9.941 1.00 8.46 166 GLU A C 1
ATOM 1208 O O . GLU A 1 187 ? -2.668 -14.658 -10.906 1.00 7.95 166 GLU A O 1
ATOM 1214 N N . SER A 1 188 ? -3.511 -13.163 -9.446 1.00 9.23 167 SER A N 1
ATOM 1215 C CA . SER A 1 188 ? -2.741 -12.103 -10.103 1.00 8.57 167 SER A CA 1
ATOM 1216 C C . SER A 1 188 ? -1.253 -12.243 -9.785 1.00 7.39 167 SER A C 1
ATOM 1217 O O . SER A 1 188 ? -0.392 -12.021 -10.667 1.00 8.33 167 SER A O 1
ATOM 1220 N N . ALA A 1 189 ? -0.930 -12.676 -8.552 1.00 8.30 168 ALA A N 1
ATOM 1221 C CA . ALA A 1 189 ? 0.458 -13.011 -8.230 1.00 8.89 168 ALA A CA 1
ATOM 1222 C C . ALA A 1 189 ? 0.982 -14.114 -9.146 1.00 10.08 168 ALA A C 1
ATOM 1223 O O . ALA A 1 189 ? 2.116 -14.047 -9.625 1.00 7.66 168 ALA A O 1
ATOM 1225 N N . MET A 1 190 ? 0.151 -15.126 -9.434 1.00 7.33 169 MET A N 1
ATOM 1226 C CA . MET A 1 190 ? 0.567 -16.183 -10.352 1.00 6.91 169 MET A CA 1
ATOM 1227 C C . MET A 1 190 ? 0.788 -15.670 -11.766 1.00 5.33 169 MET A C 1
ATOM 1228 O O . MET A 1 190 ? 1.664 -16.183 -12.471 1.00 8.99 169 MET A O 1
ATOM 1233 N N . GLU A 1 191 ? 0.021 -14.668 -12.197 1.00 5.67 170 GLU A N 1
ATOM 1234 C CA . GLU A 1 191 ? 0.282 -14.099 -13.513 1.00 9.64 170 GLU A CA 1
ATOM 1235 C C . GLU A 1 191 ? 1.645 -13.431 -13.550 1.00 7.89 170 GLU A C 1
ATOM 1236 O O . GLU A 1 191 ? 2.369 -13.534 -14.550 1.00 8.92 170 GLU A O 1
ATOM 1242 N N . THR A 1 192 ? 2.001 -12.726 -12.476 1.00 8.40 171 THR A N 1
ATOM 1243 C CA . THR A 1 192 ? 3.340 -12.147 -12.412 1.00 7.72 171 THR A CA 1
ATOM 1244 C C . THR A 1 192 ? 4.417 -13.217 -12.461 1.00 8.52 171 THR A C 1
ATOM 1245 O O . THR A 1 192 ? 5.445 -13.029 -13.133 1.00 8.74 171 THR A O 1
ATOM 1249 N N . VAL A 1 193 ? 4.228 -14.331 -11.736 1.00 6.43 172 VAL A N 1
ATOM 1250 C CA . VAL A 1 193 ? 5.255 -15.377 -11.738 1.00 6.30 172 VAL A CA 1
ATOM 1251 C C . VAL A 1 193 ? 5.380 -15.998 -13.125 1.00 6.88 172 VAL A C 1
ATOM 1252 O O . VAL A 1 193 ? 6.497 -16.222 -13.621 1.00 7.96 172 VAL A O 1
ATOM 1256 N N . LYS A 1 194 ? 4.241 -16.304 -13.767 1.00 8.22 173 LYS A N 1
ATOM 1257 C CA . LYS A 1 194 ? 4.292 -16.873 -15.111 1.00 8.29 173 LYS A CA 1
ATOM 1258 C C . LYS A 1 194 ? 5.000 -15.938 -16.083 1.00 8.24 173 LYS A C 1
ATOM 1259 O O . LYS A 1 194 ? 5.813 -16.382 -16.908 1.00 9.97 173 LYS A O 1
ATOM 1265 N N . LEU A 1 195 ? 4.723 -14.641 -15.976 1.00 9.01 174 LEU A N 1
ATOM 1266 C CA . LEU A 1 195 ? 5.401 -13.665 -16.831 1.00 8.83 174 LEU A CA 1
ATOM 1267 C C . LEU A 1 195 ? 6.900 -13.668 -16.577 1.00 10.35 174 LEU A C 1
ATOM 1268 O O . LEU A 1 195 ? 7.702 -13.576 -17.517 1.00 9.31 174 LEU A O 1
ATOM 1273 N N . ALA A 1 196 ? 7.304 -13.759 -15.308 1.00 7.54 175 ALA A N 1
ATOM 1274 C CA . ALA A 1 196 ? 8.739 -13.782 -15.012 1.00 8.50 175 ALA A CA 1
ATOM 1275 C C . ALA A 1 196 ? 9.406 -14.975 -15.682 1.00 8.70 175 ALA A C 1
ATOM 1276 O O . ALA A 1 196 ? 10.502 -14.856 -16.266 1.00 10.48 175 ALA A O 1
ATOM 1278 N N . LEU A 1 197 ? 8.753 -16.146 -15.605 1.00 8.35 176 LEU A N 1
ATOM 1279 C CA . LEU A 1 197 ? 9.303 -17.324 -16.266 1.00 10.33 176 LEU A CA 1
ATOM 1280 C C . LEU A 1 197 ? 9.417 -17.115 -17.769 1.00 14.34 176 LEU A C 1
ATOM 1281 O O . LEU A 1 197 ? 10.402 -17.531 -18.380 1.00 14.56 176 LEU A O 1
ATOM 1286 N N . GLU A 1 198 ? 8.430 -16.453 -18.373 1.00 10.49 177 GLU A N 1
ATOM 1287 C CA . GLU A 1 198 ? 8.493 -16.191 -19.807 1.00 12.43 177 GLU A CA 1
ATOM 1288 C C . GLU A 1 198 ? 9.604 -15.214 -20.175 1.00 17.05 177 GLU A C 1
ATOM 1289 O O . GLU A 1 198 ? 10.073 -15.226 -21.320 1.00 15.89 177 GLU A O 1
ATOM 1295 N N . MET A 1 199 ? 10.021 -14.343 -19.245 1.00 10.29 178 MET A N 1
ATOM 1296 C CA . MET A 1 199 ? 10.979 -13.283 -19.542 1.00 10.36 178 MET A CA 1
ATOM 1297 C C . MET A 1 199 ? 12.371 -13.574 -19.017 1.00 13.32 178 MET A C 1
ATOM 1298 O O . MET A 1 199 ? 13.222 -12.674 -18.961 1.00 13.01 178 MET A O 1
ATOM 1303 N N . ARG A 1 200 ? 12.633 -14.818 -18.648 1.00 13.53 179 ARG A N 1
ATOM 1304 C CA . ARG A 1 200 ? 13.988 -15.145 -18.230 1.00 13.93 179 ARG A CA 1
ATOM 1305 C C . ARG A 1 200 ? 15.032 -14.840 -19.312 1.00 16.36 179 ARG A C 1
ATOM 1306 O O . ARG A 1 200 ? 16.183 -14.542 -18.978 1.00 18.66 179 ARG A O 1
ATOM 1314 N N . ASP A 1 201 ? 14.655 -14.839 -20.596 1.00 16.73 180 ASP A N 1
ATOM 1315 C CA . ASP A 1 201 ? 15.658 -14.567 -21.630 1.00 18.34 180 ASP A CA 1
ATOM 1316 C C . ASP A 1 201 ? 16.086 -13.101 -21.696 1.00 21.58 180 ASP A C 1
ATOM 1317 O O . ASP A 1 201 ? 17.106 -12.801 -22.328 1.00 26.03 180 ASP A O 1
ATOM 1322 N N . VAL A 1 202 ? 15.336 -12.182 -21.083 1.00 12.10 181 VAL A N 1
ATOM 1323 C CA . VAL A 1 202 ? 15.676 -10.764 -21.132 1.00 10.19 181 VAL A CA 1
ATOM 1324 C C . VAL A 1 202 ? 16.021 -10.293 -19.720 1.00 14.49 181 VAL A C 1
ATOM 1325 O O . VAL A 1 202 ? 15.870 -9.110 -19.381 1.00 14.10 181 VAL A O 1
ATOM 1329 N N . GLY A 1 203 ? 16.510 -11.214 -18.899 1.00 12.15 182 GLY A N 1
ATOM 1330 C CA . GLY A 1 203 ? 17.147 -10.843 -17.660 1.00 12.90 182 GLY A CA 1
ATOM 1331 C C . GLY A 1 203 ? 16.267 -10.857 -16.429 1.00 9.34 182 GLY A C 1
ATOM 1332 O O . GLY A 1 203 ? 16.722 -10.403 -15.377 1.00 8.60 182 GLY A O 1
ATOM 1333 N N . VAL A 1 204 ? 15.031 -11.348 -16.510 1.00 8.44 183 VAL A N 1
ATOM 1334 C CA . VAL A 1 204 ? 14.283 -11.523 -15.257 1.00 7.79 183 VAL A CA 1
ATOM 1335 C C . VAL A 1 204 ? 14.891 -12.670 -14.479 1.00 7.93 183 VAL A C 1
ATOM 1336 O O . VAL A 1 204 ? 15.016 -13.782 -15.006 1.00 11.59 183 VAL A O 1
ATOM 1340 N N . VAL A 1 205 ? 15.229 -12.424 -13.210 1.00 5.97 184 VAL A N 1
ATOM 1341 C CA . VAL A 1 205 ? 15.895 -13.434 -12.387 1.00 6.43 184 VAL A CA 1
ATOM 1342 C C . VAL A 1 205 ? 15.139 -13.756 -11.108 1.00 7.06 184 VAL A C 1
ATOM 1343 O O . VAL A 1 205 ? 15.538 -14.696 -10.383 1.00 8.63 184 VAL A O 1
ATOM 1347 N N . GLY A 1 206 ? 14.071 -13.040 -10.795 1.00 7.15 185 GLY A N 1
ATOM 1348 C CA . GLY A 1 206 ? 13.474 -13.281 -9.492 1.00 7.04 185 GLY A CA 1
ATOM 1349 C C . GLY A 1 206 ? 12.165 -12.552 -9.317 1.00 8.63 185 GLY A C 1
ATOM 1350 O O . GLY A 1 206 ? 11.704 -11.818 -10.197 1.00 6.59 185 GLY A O 1
ATOM 1351 N N . ILE A 1 207 ? 11.584 -12.765 -8.130 1.00 6.87 186 ILE A N 1
ATOM 1352 C CA . ILE A 1 207 ? 10.283 -12.261 -7.723 1.00 5.89 186 ILE A CA 1
ATOM 1353 C C . ILE A 1 207 ? 10.472 -11.619 -6.361 1.00 6.86 186 ILE A C 1
ATOM 1354 O O . ILE A 1 207 ? 11.229 -12.121 -5.528 1.00 7.59 186 ILE A O 1
ATOM 1359 N N . ASP A 1 208 ? 9.766 -10.521 -6.130 1.00 6.75 187 ASP A N 1
ATOM 1360 C CA . ASP A 1 208 ? 9.724 -9.839 -4.849 1.00 9.33 187 ASP A CA 1
ATOM 1361 C C . ASP A 1 208 ? 8.287 -9.866 -4.313 1.00 8.38 187 ASP A C 1
ATOM 1362 O O . ASP A 1 208 ? 7.320 -9.936 -5.093 1.00 10.80 187 ASP A O 1
ATOM 1367 N N . LEU A 1 209 ? 8.136 -9.865 -2.990 1.00 6.97 188 LEU A N 1
ATOM 1368 C CA . LEU A 1 209 ? 6.849 -9.510 -2.376 1.00 6.70 188 LEU A CA 1
ATOM 1369 C C . LEU A 1 209 ? 7.055 -8.181 -1.673 1.00 6.52 188 LEU A C 1
ATOM 1370 O O . LEU A 1 209 ? 7.934 -8.073 -0.802 1.00 7.13 188 LEU A O 1
ATOM 1375 N N . SER A 1 210 ? 6.241 -7.190 -2.027 1.00 7.49 189 SER A N 1
ATOM 1376 C CA . SER A 1 210 ? 6.388 -5.846 -1.469 1.00 5.86 189 SER A CA 1
ATOM 1377 C C . SER A 1 210 ? 5.009 -5.201 -1.456 1.00 9.23 189 SER A C 1
ATOM 1378 O O . SER A 1 210 ? 3.992 -5.885 -1.597 1.00 9.30 189 SER A O 1
ATOM 1381 N N . GLY A 1 211 ? 4.965 -3.887 -1.289 1.00 7.49 190 GLY A N 1
ATOM 1382 C CA . GLY A 1 211 ? 3.710 -3.190 -1.110 1.00 7.63 190 GLY A CA 1
ATOM 1383 C C . GLY A 1 211 ? 3.415 -2.991 0.359 1.00 8.84 190 GLY A C 1
ATOM 1384 O O . GLY A 1 211 ? 4.208 -3.324 1.244 1.00 8.92 190 GLY A O 1
ATOM 1385 N N . ASN A 1 212 ? 2.240 -2.401 0.608 1.00 8.02 191 ASN A N 1
ATOM 1386 C CA . ASN A 1 212 ? 1.899 -1.968 1.959 1.00 7.10 191 ASN A CA 1
ATOM 1387 C C . ASN A 1 212 ? 1.909 -3.139 2.946 1.00 6.69 191 ASN A C 1
ATOM 1388 O O . ASN A 1 212 ? 1.093 -4.058 2.807 1.00 9.63 191 ASN A O 1
ATOM 1393 N N . PRO A 1 213 ? 2.812 -3.146 3.937 1.00 7.77 192 PRO A N 1
ATOM 1394 C CA . PRO A 1 213 ? 2.909 -4.294 4.860 1.00 11.52 192 PRO A CA 1
ATOM 1395 C C . PRO A 1 213 ? 1.751 -4.393 5.829 1.00 9.43 192 PRO A C 1
ATOM 1396 O O . PRO A 1 213 ? 1.651 -5.399 6.545 1.00 14.06 192 PRO A O 1
ATOM 1400 N N . LEU A 1 214 ? 0.874 -3.395 5.853 1.00 12.89 193 LEU A N 1
ATOM 1401 C CA . LEU A 1 214 ? -0.342 -3.453 6.651 1.00 13.31 193 LEU A CA 1
ATOM 1402 C C . LEU A 1 214 ? -1.512 -4.101 5.922 1.00 14.56 193 LEU A C 1
ATOM 1403 O O . LEU A 1 214 ? -2.592 -4.222 6.506 1.00 18.56 193 LEU A O 1
ATOM 1408 N N . VAL A 1 215 ? -1.334 -4.499 4.664 1.00 10.73 194 VAL A N 1
ATOM 1409 C CA . VAL A 1 215 ? -2.384 -5.020 3.796 1.00 12.13 194 VAL A CA 1
ATOM 1410 C C . VAL A 1 215 ? -2.042 -6.451 3.415 1.00 14.63 194 VAL A C 1
ATOM 1411 O O . VAL A 1 215 ? -0.867 -6.799 3.278 1.00 12.34 194 VAL A O 1
ATOM 1415 N N . GLY A 1 216 ? -3.066 -7.280 3.238 1.00 13.60 195 GLY A N 1
ATOM 1416 C CA . GLY A 1 216 ? -2.862 -8.618 2.720 1.00 10.89 195 GLY A CA 1
ATOM 1417 C C . GLY A 1 216 ? -2.339 -9.621 3.748 1.00 12.44 195 GLY A C 1
ATOM 1418 O O . GLY A 1 216 ? -1.897 -9.289 4.851 1.00 14.16 195 GLY A O 1
ATOM 1419 N N . GLU A 1 217 ? -2.420 -10.892 3.359 1.00 11.59 196 GLU A N 1
ATOM 1420 C CA . GLU A 1 217 ? -1.999 -12.011 4.190 1.00 13.06 196 GLU A CA 1
ATOM 1421 C C . GLU A 1 217 ? -0.926 -12.807 3.464 1.00 9.38 196 GLU A C 1
ATOM 1422 O O . GLU A 1 217 ? -1.030 -13.039 2.251 1.00 10.30 196 GLU A O 1
ATOM 1428 N N . TRP A 1 218 ? 0.081 -13.264 4.227 1.00 10.53 197 TRP A N 1
ATOM 1429 C CA . TRP A 1 218 ? 1.104 -14.145 3.654 1.00 9.42 197 TRP A CA 1
ATOM 1430 C C . TRP A 1 218 ? 0.487 -15.349 2.954 1.00 9.16 197 TRP A C 1
ATOM 1431 O O . TRP A 1 218 ? 0.955 -15.755 1.882 1.00 10.45 197 TRP A O 1
ATOM 1442 N N . SER A 1 219 ? -0.591 -15.926 3.514 1.00 9.72 198 SER A N 1
ATOM 1443 C CA . SER A 1 219 ? -1.163 -17.109 2.883 1.00 9.80 198 SER A CA 1
ATOM 1444 C C . SER A 1 219 ? -1.682 -16.857 1.459 1.00 9.51 198 SER A C 1
ATOM 1445 O O . SER A 1 219 ? -1.812 -17.815 0.689 1.00 11.18 198 SER A O 1
ATOM 1448 N N . THR A 1 220 ? -1.971 -15.602 1.086 1.00 8.84 199 THR A N 1
ATOM 1449 C CA . THR A 1 220 ? -2.368 -15.300 -0.291 1.00 8.92 199 THR A CA 1
ATOM 1450 C C . THR A 1 220 ? -1.209 -15.485 -1.252 1.00 7.99 199 THR A C 1
ATOM 1451 O O . THR A 1 220 ? -1.400 -15.915 -2.397 1.00 9.34 199 THR A O 1
ATOM 1455 N N . PHE A 1 221 ? -0.002 -15.173 -0.794 1.00 7.39 200 PHE A N 1
ATOM 1456 C CA . PHE A 1 221 ? 1.137 -15.061 -1.694 1.00 6.95 200 PHE A CA 1
ATOM 1457 C C . PHE A 1 221 ? 2.072 -16.242 -1.623 1.00 9.20 200 PHE A C 1
ATOM 1458 O O . PHE A 1 221 ? 2.706 -16.578 -2.633 1.00 8.23 200 PHE A O 1
ATOM 1466 N N . LEU A 1 222 ? 2.151 -16.888 -0.462 1.00 7.36 201 LEU A N 1
ATOM 1467 C CA . LEU A 1 222 ? 2.988 -18.079 -0.321 1.00 6.99 201 LEU A CA 1
ATOM 1468 C C . LEU A 1 222 ? 2.802 -19.056 -1.478 1.00 7.30 201 LEU A C 1
ATOM 1469 O O . LEU A 1 222 ? 3.808 -19.537 -2.017 1.00 9.05 201 LEU A O 1
ATOM 1474 N N . PRO A 1 223 ? 1.590 -19.376 -1.923 1.00 7.95 202 PRO A N 1
ATOM 1475 C CA . PRO A 1 223 ? 1.476 -20.371 -3.012 1.00 9.07 202 PRO A CA 1
ATOM 1476 C C . PRO A 1 223 ? 2.089 -19.925 -4.327 1.00 8.11 202 PRO A C 1
ATOM 1477 O O . PRO A 1 223 ? 2.638 -20.755 -5.073 1.00 9.49 202 PRO A O 1
ATOM 1481 N N . ALA A 1 224 ? 2.026 -18.627 -4.631 1.00 8.06 203 ALA A N 1
ATOM 1482 C CA . ALA A 1 224 ? 2.603 -18.144 -5.882 1.00 7.57 203 ALA A CA 1
ATOM 1483 C C . ALA A 1 224 ? 4.117 -18.075 -5.779 1.00 8.73 203 ALA A C 1
ATOM 1484 O O . ALA A 1 224 ? 4.838 -18.398 -6.739 1.00 7.44 203 ALA A O 1
ATOM 1486 N N . LEU A 1 225 ? 4.605 -17.669 -4.607 1.00 7.93 204 LEU A N 1
ATOM 1487 C CA . LEU A 1 225 ? 6.052 -17.653 -4.387 1.00 6.46 204 LEU A CA 1
ATOM 1488 C C . LEU A 1 225 ? 6.620 -19.062 -4.374 1.00 6.56 204 LEU A C 1
ATOM 1489 O O . LEU A 1 225 ? 7.739 -19.283 -4.842 1.00 6.33 204 LEU A O 1
ATOM 1494 N N . GLN A 1 226 ? 5.869 -20.034 -3.860 1.00 8.83 205 GLN A N 1
ATOM 1495 C CA . GLN A 1 226 ? 6.347 -21.408 -3.910 1.00 7.42 205 GLN A CA 1
ATOM 1496 C C . GLN A 1 226 ? 6.433 -21.892 -5.351 1.00 6.46 205 GLN A C 1
ATOM 1497 O O . GLN A 1 226 ? 7.395 -22.571 -5.727 1.00 7.81 205 GLN A O 1
ATOM 1503 N N . TYR A 1 227 ? 5.436 -21.545 -6.181 1.00 6.20 206 TYR A N 1
ATOM 1504 C CA . TYR A 1 227 ? 5.522 -21.893 -7.596 1.00 6.96 206 TYR A CA 1
ATOM 1505 C C . TYR A 1 227 ? 6.759 -21.269 -8.244 1.00 7.95 206 TYR A C 1
ATOM 1506 O O . TYR A 1 227 ? 7.493 -21.932 -9.001 1.00 7.98 206 TYR A O 1
ATOM 1515 N N . ALA A 1 228 ? 7.022 -19.995 -7.935 1.00 5.34 207 ALA A N 1
ATOM 1516 C CA . ALA A 1 228 ? 8.218 -19.349 -8.474 1.00 6.52 207 ALA A CA 1
ATOM 1517 C C . ALA A 1 228 ? 9.485 -20.075 -8.041 1.00 6.85 207 ALA A C 1
ATOM 1518 O O . ALA A 1 228 ? 10.363 -20.359 -8.870 1.00 7.83 207 ALA A O 1
ATOM 1520 N N . LYS A 1 229 ? 9.583 -20.397 -6.748 1.00 6.77 208 LYS A N 1
ATOM 1521 C CA . LYS A 1 229 ? 10.784 -21.040 -6.218 1.00 8.88 208 LYS A CA 1
ATOM 1522 C C . LYS A 1 229 ? 10.993 -22.427 -6.827 1.00 8.80 208 LYS A C 1
ATOM 1523 O O . LYS A 1 229 ? 12.120 -22.810 -7.183 1.00 8.74 208 LYS A O 1
ATOM 1529 N N . ASP A 1 230 ? 9.912 -23.184 -6.973 1.00 8.25 209 ASP A N 1
ATOM 1530 C CA . ASP A 1 230 ? 10.000 -24.516 -7.553 1.00 8.18 209 ASP A CA 1
ATOM 1531 C C . ASP A 1 230 ? 10.346 -24.487 -9.030 1.00 9.81 209 ASP A C 1
ATOM 1532 O O . ASP A 1 230 ? 10.766 -25.521 -9.574 1.00 12.06 209 ASP A O 1
ATOM 1537 N N . ASN A 1 231 ? 10.174 -23.340 -9.690 1.00 8.69 210 ASN A N 1
ATOM 1538 C CA . ASN A 1 231 ? 10.598 -23.149 -11.065 1.00 8.58 210 ASN A CA 1
ATOM 1539 C C . ASN A 1 231 ? 11.930 -22.416 -11.172 1.00 9.98 210 ASN A C 1
ATOM 1540 O O . ASN A 1 231 ? 12.233 -21.854 -12.232 1.00 11.43 210 ASN A O 1
ATOM 1545 N N . ASP A 1 232 ? 12.707 -22.409 -10.092 1.00 9.36 211 ASP A N 1
ATOM 1546 C CA . ASP A 1 232 ? 14.089 -21.936 -10.036 1.00 10.49 211 ASP A CA 1
ATOM 1547 C C . ASP A 1 232 ? 14.229 -20.420 -10.182 1.00 10.55 211 ASP A C 1
ATOM 1548 O O . ASP A 1 232 ? 15.345 -19.921 -10.426 1.00 14.87 211 ASP A O 1
ATOM 1553 N N . LEU A 1 233 ? 13.158 -19.655 -9.991 1.00 8.18 212 LEU A N 1
ATOM 1554 C CA . LEU A 1 233 ? 13.328 -18.220 -9.789 1.00 8.24 212 LEU A CA 1
ATOM 1555 C C . LEU A 1 233 ? 13.847 -17.950 -8.384 1.00 9.02 212 LEU A C 1
ATOM 1556 O O . LEU A 1 233 ? 13.544 -18.686 -7.431 1.00 9.68 212 LEU A O 1
ATOM 1561 N N . HIS A 1 234 ? 14.626 -16.882 -8.261 1.00 8.67 213 HIS A N 1
ATOM 1562 C CA . HIS A 1 234 ? 15.056 -16.449 -6.935 1.00 7.42 213 HIS A CA 1
ATOM 1563 C C . HIS A 1 234 ? 13.995 -15.552 -6.306 1.00 6.34 213 HIS A C 1
ATOM 1564 O O . HIS A 1 234 ? 13.299 -14.807 -7.002 1.00 7.34 213 HIS A O 1
ATOM 1571 N N . ILE A 1 235 ? 13.884 -15.614 -4.973 1.00 6.04 214 ILE A N 1
ATOM 1572 C CA . ILE A 1 235 ? 12.827 -14.920 -4.227 1.00 5.53 214 ILE A CA 1
ATOM 1573 C C . ILE A 1 235 ? 13.437 -13.963 -3.208 1.00 6.17 214 ILE A C 1
ATOM 1574 O O . ILE A 1 235 ? 14.294 -14.361 -2.398 1.00 6.20 214 ILE A O 1
ATOM 1579 N N . THR A 1 236 ? 12.932 -12.721 -3.190 1.00 5.60 215 THR A N 1
ATOM 1580 C CA . THR A 1 236 ? 13.239 -11.813 -2.093 1.00 4.55 215 THR A CA 1
ATOM 1581 C C . THR A 1 236 ? 11.948 -11.258 -1.500 1.00 4.70 215 THR A C 1
ATOM 1582 O O . THR A 1 236 ? 11.010 -10.897 -2.223 1.00 6.92 215 THR A O 1
ATOM 1586 N N . LEU A 1 237 ? 11.888 -11.262 -0.164 1.00 5.96 216 LEU A N 1
ATOM 1587 C CA . LEU A 1 237 ? 10.671 -10.848 0.533 1.00 5.54 216 LEU A CA 1
ATOM 1588 C C . LEU A 1 237 ? 10.916 -9.609 1.375 1.00 5.85 216 LEU A C 1
ATOM 1589 O O . LEU A 1 237 ? 11.829 -9.607 2.208 1.00 8.91 216 LEU A O 1
ATOM 1594 N N . HIS A 1 238 ? 10.044 -8.596 1.244 1.00 6.28 217 HIS A N 1
ATOM 1595 C CA . HIS A 1 238 ? 9.997 -7.563 2.281 1.00 5.90 217 HIS A CA 1
ATOM 1596 C C . HIS A 1 238 ? 9.474 -8.189 3.565 1.00 6.58 217 HIS A C 1
ATOM 1597 O O . HIS A 1 238 ? 8.383 -8.769 3.568 1.00 8.46 217 HIS A O 1
ATOM 1604 N N . CYS A 1 239 ? 10.227 -8.059 4.658 1.00 6.39 218 CYS A N 1
ATOM 1605 C CA . CYS A 1 239 ? 9.926 -8.863 5.851 1.00 7.35 218 CYS A CA 1
ATOM 1606 C C . CYS A 1 239 ? 10.090 -8.018 7.105 1.00 9.10 218 CYS A C 1
ATOM 1607 O O . CYS A 1 239 ? 11.129 -7.388 7.291 1.00 8.22 218 CYS A O 1
ATOM 1610 N N . GLY A 1 240 ? 9.062 -7.972 7.947 1.00 7.56 219 GLY A N 1
ATOM 1611 C CA . GLY A 1 240 ? 9.224 -7.255 9.207 1.00 8.97 219 GLY A CA 1
ATOM 1612 C C . GLY A 1 240 ? 9.249 -5.740 9.096 1.00 10.71 219 GLY A C 1
ATOM 1613 O O . GLY A 1 240 ? 9.843 -5.071 9.944 1.00 11.04 219 GLY A O 1
ATOM 1614 N N . GLU A 1 241 ? 8.619 -5.169 8.073 1.00 9.24 220 GLU A N 1
ATOM 1615 C CA . GLU A 1 241 ? 8.536 -3.713 8.003 1.00 10.98 220 GLU A CA 1
ATOM 1616 C C . GLU A 1 241 ? 7.688 -3.127 9.129 1.00 12.15 220 GLU A C 1
ATOM 1617 O O . GLU A 1 241 ? 7.887 -1.963 9.512 1.00 12.49 220 GLU A O 1
ATOM 1623 N N . VAL A 1 242 ? 6.736 -3.903 9.636 1.00 11.46 221 VAL A N 1
ATOM 1624 C CA . VAL A 1 242 ? 5.938 -3.564 10.816 1.00 10.29 221 VAL A CA 1
ATOM 1625 C C . VAL A 1 242 ? 5.950 -4.771 11.737 1.00 9.92 221 VAL A C 1
ATOM 1626 O O . VAL A 1 242 ? 6.254 -5.901 11.305 1.00 10.63 221 VAL A O 1
ATOM 1630 N N . PRO A 1 243 ? 5.629 -4.591 13.015 1.00 9.15 222 PRO A N 1
ATOM 1631 C CA . PRO A 1 243 ? 5.573 -5.762 13.900 1.00 9.91 222 PRO A CA 1
ATOM 1632 C C . PRO A 1 243 ? 4.515 -6.729 13.401 1.00 13.77 222 PRO A C 1
ATOM 1633 O O . PRO A 1 243 ? 3.377 -6.336 13.128 1.00 16.80 222 PRO A O 1
ATOM 1637 N N . ASN A 1 244 ? 4.905 -7.993 13.249 1.00 10.26 223 ASN A N 1
ATOM 1638 C CA . ASN A 1 244 ? 3.990 -9.027 12.783 1.00 9.54 223 ASN A CA 1
ATOM 1639 C C . ASN A 1 244 ? 4.658 -10.369 13.028 1.00 11.37 223 ASN A C 1
ATOM 1640 O O . ASN A 1 244 ? 5.210 -10.966 12.104 1.00 9.32 223 ASN A O 1
ATOM 1645 N N . PRO A 1 245 ? 4.668 -10.853 14.262 1.00 10.39 224 PRO A N 1
ATOM 1646 C CA . PRO A 1 245 ? 5.516 -12.016 14.589 1.00 12.62 224 PRO A CA 1
ATOM 1647 C C . PRO A 1 245 ? 5.202 -13.272 13.791 1.00 11.49 224 PRO A C 1
ATOM 1648 O O . PRO A 1 245 ? 6.127 -13.992 13.372 1.00 10.79 224 PRO A O 1
ATOM 1652 N N . LYS A 1 246 ? 3.916 -13.590 13.603 1.00 11.62 225 LYS A N 1
ATOM 1653 C CA . LYS A 1 246 ? 3.612 -14.817 12.875 1.00 9.41 225 LYS A CA 1
ATOM 1654 C C . LYS A 1 246 ? 4.048 -14.715 11.419 1.00 9.50 225 LYS A C 1
ATOM 1655 O O . LYS A 1 246 ? 4.546 -15.689 10.841 1.00 9.64 225 LYS A O 1
ATOM 1661 N N . GLU A 1 247 ? 3.859 -13.548 10.811 1.00 10.28 226 GLU A N 1
ATOM 1662 C CA . GLU A 1 247 ? 4.235 -13.414 9.405 1.00 9.84 226 GLU A CA 1
ATOM 1663 C C . GLU A 1 247 ? 5.748 -13.461 9.232 1.00 7.87 226 GLU A C 1
ATOM 1664 O O . GLU A 1 247 ? 6.252 -14.068 8.283 1.00 7.70 226 GLU A O 1
ATOM 1670 N N . ILE A 1 248 ? 6.490 -12.828 10.138 1.00 8.12 227 ILE A N 1
ATOM 1671 C CA . ILE A 1 248 ? 7.949 -12.857 10.038 1.00 5.61 227 ILE A CA 1
ATOM 1672 C C . ILE A 1 248 ? 8.452 -14.294 10.105 1.00 7.27 227 ILE A C 1
ATOM 1673 O O . ILE A 1 248 ? 9.260 -14.725 9.269 1.00 7.54 227 ILE A O 1
ATOM 1678 N N . GLN A 1 249 ? 7.966 -15.064 11.093 1.00 8.76 228 GLN A N 1
ATOM 1679 C CA . GLN A 1 249 ? 8.384 -16.464 11.185 1.00 7.61 228 GLN A CA 1
ATOM 1680 C C . GLN A 1 249 ? 7.997 -17.251 9.933 1.00 6.93 228 GLN A C 1
ATOM 1681 O O . GLN A 1 249 ? 8.777 -18.078 9.441 1.00 7.88 228 GLN A O 1
ATOM 1687 N N . ALA A 1 250 ? 6.790 -17.014 9.400 1.00 8.45 229 ALA A N 1
ATOM 1688 C CA . ALA A 1 250 ? 6.347 -17.755 8.210 1.00 7.14 229 ALA A CA 1
ATOM 1689 C C . ALA A 1 250 ? 7.198 -17.417 6.982 1.00 7.94 229 ALA A C 1
ATOM 1690 O O . ALA A 1 250 ? 7.539 -18.299 6.182 1.00 7.66 229 ALA A O 1
ATOM 1692 N N . MET A 1 251 ? 7.552 -16.147 6.817 1.00 7.32 230 MET A N 1
ATOM 1693 C CA . MET A 1 251 ? 8.431 -15.767 5.713 1.00 7.54 230 MET A CA 1
ATOM 1694 C C . MET A 1 251 ? 9.813 -16.386 5.867 1.00 5.99 230 MET A C 1
ATOM 1695 O O . MET A 1 251 ? 10.380 -16.899 4.893 1.00 7.15 230 MET A O 1
ATOM 1700 N N . LEU A 1 252 ? 10.378 -16.367 7.083 1.00 6.70 231 LEU A N 1
ATOM 1701 C CA . LEU A 1 252 ? 11.680 -17.022 7.254 1.00 6.08 231 LEU A CA 1
ATOM 1702 C C . LEU A 1 252 ? 11.585 -18.519 6.978 1.00 6.77 231 LEU A C 1
ATOM 1703 O O . LEU A 1 252 ? 12.476 -19.097 6.362 1.00 7.13 231 LEU A O 1
ATOM 1708 N N . ASP A 1 253 ? 10.499 -19.168 7.417 1.00 8.08 232 ASP A N 1
ATOM 1709 C CA . ASP A 1 253 ? 10.382 -20.614 7.205 1.00 9.59 232 ASP A CA 1
ATOM 1710 C C . ASP A 1 253 ? 10.263 -20.979 5.736 1.00 7.32 232 ASP A C 1
ATOM 1711 O O . ASP A 1 253 ? 10.551 -22.119 5.355 1.00 10.90 232 ASP A O 1
ATOM 1716 N N . PHE A 1 254 ? 9.794 -20.051 4.915 1.00 6.71 233 PHE A N 1
ATOM 1717 C CA . PHE A 1 254 ? 9.775 -20.241 3.472 1.00 7.80 233 PHE A CA 1
ATOM 1718 C C . PHE A 1 254 ? 11.177 -20.341 2.868 1.00 8.55 233 PHE A C 1
ATOM 1719 O O . PHE A 1 254 ? 11.335 -20.912 1.783 1.00 8.11 233 PHE A O 1
ATOM 1727 N N . LYS A 1 255 ? 12.201 -19.823 3.556 1.00 7.45 234 LYS A N 1
ATOM 1728 C CA . LYS A 1 255 ? 13.588 -19.791 3.096 1.00 7.53 234 LYS A CA 1
ATOM 1729 C C . LYS A 1 255 ? 13.692 -19.086 1.746 1.00 8.98 234 LYS A C 1
ATOM 1730 O O . LYS A 1 255 ? 14.112 -19.677 0.726 1.00 10.67 234 LYS A O 1
ATOM 1736 N N . PRO A 1 256 ? 13.341 -17.807 1.702 1.00 6.34 235 PRO A N 1
ATOM 1737 C CA . PRO A 1 256 ? 13.625 -17.017 0.507 1.00 5.94 235 PRO A CA 1
ATOM 1738 C C . PRO A 1 256 ? 15.132 -16.851 0.347 1.00 7.64 235 PRO A C 1
ATOM 1739 O O . PRO A 1 256 ? 15.928 -17.158 1.250 1.00 9.46 235 PRO A O 1
ATOM 1743 N N . HIS A 1 257 ? 15.523 -16.352 -0.822 1.00 6.14 236 HIS A N 1
ATOM 1744 C CA . HIS A 1 257 ? 16.958 -16.192 -1.082 1.00 5.50 236 HIS A CA 1
ATOM 1745 C C . HIS A 1 257 ? 17.499 -14.897 -0.512 1.00 7.83 236 HIS A C 1
ATOM 1746 O O . HIS A 1 257 ? 18.710 -14.814 -0.235 1.00 8.40 236 HIS A O 1
ATOM 1753 N N . ARG A 1 258 ? 16.639 -13.875 -0.387 1.00 7.26 237 ARG A N 1
ATOM 1754 C CA . ARG A 1 258 ? 16.980 -12.667 0.374 1.00 5.79 237 ARG A CA 1
ATOM 1755 C C . ARG A 1 258 ? 15.723 -12.158 1.061 1.00 5.53 237 ARG A C 1
ATOM 1756 O O . ARG A 1 258 ? 14.594 -12.559 0.726 1.00 6.92 237 ARG A O 1
ATOM 1764 N N . ILE A 1 259 ? 15.925 -11.281 2.050 1.00 6.57 238 ILE A N 1
ATOM 1765 C CA . ILE A 1 259 ? 14.800 -10.492 2.566 1.00 4.93 238 ILE A CA 1
ATOM 1766 C C . ILE A 1 259 ? 15.198 -9.033 2.574 1.00 7.51 238 ILE A C 1
ATOM 1767 O O . ILE A 1 259 ? 16.378 -8.691 2.577 1.00 8.95 238 ILE A O 1
ATOM 1772 N N . GLY A 1 260 ? 14.195 -8.165 2.599 1.00 4.64 239 GLY A N 1
ATOM 1773 C CA . GLY A 1 260 ? 14.422 -6.738 2.722 1.00 6.96 239 GLY A CA 1
A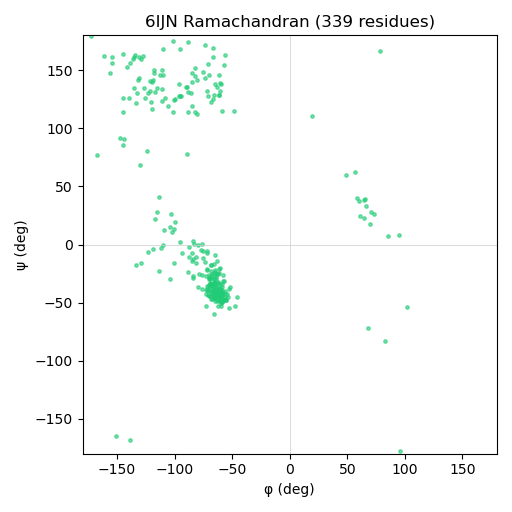TOM 1774 C C . GLY A 1 260 ? 13.903 -6.216 4.050 1.00 8.14 239 GLY A C 1
ATOM 1775 O O . GLY A 1 260 ? 12.906 -6.725 4.582 1.00 8.00 239 GLY A O 1
ATOM 1776 N N . HIS A 1 261 ? 14.613 -5.211 4.584 1.00 6.41 240 HIS A N 1
ATOM 1777 C CA . HIS A 1 261 ? 14.194 -4.394 5.732 1.00 9.36 240 HIS A CA 1
ATOM 1778 C C . HIS A 1 261 ? 14.499 -5.062 7.068 1.00 8.41 240 HIS A C 1
ATOM 1779 O O . HIS A 1 261 ? 15.532 -4.741 7.667 1.00 10.35 240 HIS A O 1
ATOM 1786 N N . ALA A 1 262 ? 13.630 -5.962 7.541 1.00 8.87 241 ALA A N 1
ATOM 1787 C CA . ALA A 1 262 ? 13.822 -6.718 8.801 1.00 7.92 241 ALA A CA 1
ATOM 1788 C C . ALA A 1 262 ? 13.825 -5.792 10.018 1.00 10.21 241 ALA A C 1
ATOM 1789 O O . ALA A 1 262 ? 14.546 -6.020 10.985 1.00 13.45 241 ALA A O 1
ATOM 1791 N N . CYS A 1 263 ? 12.963 -4.775 9.984 1.00 8.17 242 CYS A N 1
ATOM 1792 C CA . CYS A 1 263 ? 12.976 -3.730 11.017 1.00 8.69 242 CYS A CA 1
ATOM 1793 C C . CYS A 1 263 ? 12.453 -4.211 12.363 1.00 12.57 242 CYS A C 1
ATOM 1794 O O . CYS A 1 263 ? 12.956 -3.780 13.407 1.00 13.35 242 CYS A O 1
ATOM 1797 N N . PHE A 1 264 ? 11.420 -5.049 12.373 1.00 8.28 243 PHE A N 1
ATOM 1798 C CA . PHE A 1 264 ? 10.767 -5.445 13.619 1.00 7.96 243 PHE A CA 1
ATOM 1799 C C . PHE A 1 264 ? 10.946 -6.922 13.936 1.00 10.68 243 PHE A C 1
ATOM 1800 O O . PHE A 1 264 ? 10.043 -7.586 14.446 1.00 14.03 243 PHE A O 1
ATOM 1808 N N . PHE A 1 265 ? 12.151 -7.427 13.691 1.00 10.67 244 PHE A N 1
ATOM 1809 C CA . PHE A 1 265 ? 12.502 -8.766 14.133 1.00 9.06 244 PHE A CA 1
ATOM 1810 C C . PHE A 1 265 ? 12.644 -8.820 15.642 1.00 12.91 244 PHE A C 1
ATOM 1811 O O . PHE A 1 265 ? 13.080 -7.854 16.285 1.00 15.02 244 PHE A O 1
ATOM 1819 N N . LYS A 1 266 ? 12.261 -9.961 16.203 1.00 8.81 245 LYS A N 1
ATOM 1820 C CA . LYS A 1 266 ? 12.525 -10.312 17.593 1.00 8.05 245 LYS A CA 1
ATOM 1821 C C . LYS A 1 266 ? 13.707 -11.273 17.644 1.00 9.42 245 LYS A C 1
ATOM 1822 O O . LYS A 1 266 ? 14.240 -11.703 16.617 1.00 10.24 245 LYS A O 1
ATOM 1828 N N . ASP A 1 267 ? 14.134 -11.611 18.857 1.00 11.62 246 ASP A N 1
ATOM 1829 C CA . ASP A 1 267 ? 15.339 -12.424 18.984 1.00 12.72 246 ASP A CA 1
ATOM 1830 C C . ASP A 1 267 ? 15.182 -13.778 18.307 1.00 9.97 246 ASP A C 1
ATOM 1831 O O . ASP A 1 267 ? 16.142 -14.279 17.703 1.00 10.05 246 ASP A O 1
ATOM 1836 N N . GLU A 1 268 ? 13.996 -14.396 18.408 1.00 8.92 247 GLU A N 1
ATOM 1837 C CA . GLU A 1 268 ? 13.802 -15.693 17.750 1.00 11.45 247 GLU A CA 1
ATOM 1838 C C . GLU A 1 268 ? 13.878 -15.563 16.237 1.00 9.44 247 GLU A C 1
ATOM 1839 O O . GLU A 1 268 ? 14.314 -16.498 15.539 1.00 11.76 247 GLU A O 1
ATOM 1845 N N . ASP A 1 269 ? 13.488 -14.396 15.726 1.00 8.01 248 ASP A N 1
ATOM 1846 C CA . ASP A 1 269 ? 13.577 -14.149 14.293 1.00 7.13 248 ASP A CA 1
ATOM 1847 C C . ASP A 1 269 ? 15.036 -13.994 13.873 1.00 7.89 248 ASP A C 1
ATOM 1848 O O . ASP A 1 269 ? 15.446 -14.512 12.830 1.00 8.16 248 ASP A O 1
ATOM 1853 N N . TRP A 1 270 ? 15.823 -13.246 14.661 1.00 6.90 249 TRP A N 1
ATOM 1854 C CA . TRP A 1 270 ? 17.249 -13.093 14.359 1.00 8.92 249 TRP A CA 1
ATOM 1855 C C . TRP A 1 270 ? 17.973 -14.436 14.395 1.00 11.06 249 TRP A C 1
ATOM 1856 O O . TRP A 1 270 ? 18.804 -14.713 13.524 1.00 8.55 249 TRP A O 1
ATOM 1867 N N . THR A 1 271 ? 17.690 -15.271 15.408 1.00 9.18 250 THR A N 1
ATOM 1868 C CA . THR A 1 271 ? 18.339 -16.578 15.500 1.00 9.29 250 THR A CA 1
ATOM 1869 C C . THR A 1 271 ? 18.046 -17.419 14.269 1.00 8.03 250 THR A C 1
ATOM 1870 O O . THR A 1 271 ? 18.957 -18.034 13.684 1.00 8.29 250 THR A O 1
ATOM 1874 N N . LYS A 1 272 ? 16.776 -17.441 13.848 1.00 8.11 251 LYS A N 1
ATOM 1875 C CA . LYS A 1 272 ? 16.421 -18.199 12.650 1.00 6.42 251 LYS A CA 1
ATOM 1876 C C . LYS A 1 272 ? 17.089 -17.614 11.409 1.00 7.77 251 LYS A C 1
ATOM 1877 O O . LYS A 1 272 ? 17.640 -18.347 10.582 1.00 8.65 251 LYS A O 1
ATOM 1883 N N . LEU A 1 273 ? 17.035 -16.287 11.251 1.00 6.44 252 LEU A N 1
ATOM 1884 C CA . LEU A 1 273 ? 17.653 -15.648 10.093 1.00 5.28 252 LEU A CA 1
ATOM 1885 C C . LEU A 1 273 ? 19.136 -16.006 9.994 1.00 5.58 252 LEU A C 1
ATOM 1886 O O . LEU A 1 273 ? 19.649 -16.321 8.906 1.00 7.83 252 LEU A O 1
ATOM 1891 N N . LYS A 1 274 ? 19.843 -15.904 11.113 1.00 7.12 253 LYS A N 1
ATOM 1892 C CA . LYS A 1 274 ? 21.284 -16.156 11.093 1.00 6.00 253 LYS A CA 1
ATOM 1893 C C . LYS A 1 274 ? 21.582 -17.619 10.818 1.00 10.51 253 LYS A C 1
ATOM 1894 O O . LYS A 1 274 ? 22.581 -17.927 10.158 1.00 10.26 253 LYS A O 1
ATOM 1900 N N . SER A 1 275 ? 20.725 -18.525 11.303 1.00 5.62 254 SER A N 1
ATOM 1901 C CA . SER A 1 275 ? 20.906 -19.953 11.015 1.00 7.56 254 SER A CA 1
ATOM 1902 C C . SER A 1 275 ? 20.631 -20.277 9.559 1.00 9.09 254 SER A C 1
ATOM 1903 O O . SER A 1 275 ? 21.263 -21.165 8.981 1.00 8.90 254 SER A O 1
ATOM 1906 N N . PHE A 1 276 ? 19.629 -19.630 8.969 1.00 6.78 255 PHE A N 1
ATOM 1907 C CA . PHE A 1 276 ? 19.267 -19.886 7.576 1.00 6.37 255 PHE A CA 1
ATOM 1908 C C . PHE A 1 276 ? 20.161 -19.136 6.597 1.00 6.74 255 PHE A C 1
ATOM 1909 O O . PHE A 1 276 ? 20.086 -19.382 5.382 1.00 9.04 255 PHE A O 1
ATOM 1917 N N . ARG A 1 277 ? 20.970 -18.199 7.102 1.00 8.52 256 ARG A N 1
ATOM 1918 C CA . ARG A 1 277 ? 21.939 -17.433 6.312 1.00 6.39 256 ARG A CA 1
ATOM 1919 C C . ARG A 1 277 ? 21.273 -16.662 5.183 1.00 7.74 256 ARG A C 1
ATOM 1920 O O . ARG A 1 277 ? 21.822 -16.534 4.099 1.00 10.73 256 ARG A O 1
ATOM 1928 N N . ILE A 1 278 ? 20.111 -16.078 5.455 1.00 6.93 257 ILE A N 1
ATOM 1929 C CA . ILE A 1 278 ? 19.411 -15.305 4.419 1.00 6.04 257 ILE A CA 1
ATOM 1930 C C . ILE A 1 278 ? 19.950 -13.874 4.371 1.00 4.95 257 ILE A C 1
ATOM 1931 O O . ILE A 1 278 ? 19.860 -13.157 5.378 1.00 6.39 257 ILE A O 1
ATOM 1936 N N . PRO A 1 279 ? 20.526 -13.411 3.251 1.00 6.39 258 PRO A N 1
ATOM 1937 C CA . PRO A 1 279 ? 21.026 -12.027 3.196 1.00 5.83 258 PRO A CA 1
ATOM 1938 C C . PRO A 1 279 ? 19.905 -11.030 3.395 1.00 5.78 258 PRO A C 1
ATOM 1939 O O . PRO A 1 279 ? 18.777 -11.247 2.930 1.00 7.55 258 PRO A O 1
ATOM 1943 N N . VAL A 1 280 ? 20.248 -9.913 4.050 1.00 5.51 259 VAL A N 1
ATOM 1944 C CA . VAL A 1 280 ? 19.315 -8.819 4.310 1.00 5.90 259 VAL A CA 1
ATOM 1945 C C . VAL A 1 280 ? 19.665 -7.622 3.445 1.00 7.04 259 VAL A C 1
ATOM 1946 O O . VAL A 1 280 ? 20.800 -7.136 3.474 1.00 7.42 259 VAL A O 1
ATOM 1950 N N . GLU A 1 281 ? 18.674 -7.133 2.704 1.00 5.86 260 GLU A N 1
ATOM 1951 C CA . GLU A 1 281 ? 18.767 -5.863 1.998 1.00 4.39 260 GLU A CA 1
ATOM 1952 C C . GLU A 1 281 ? 18.487 -4.764 3.011 1.00 6.87 260 GLU A C 1
ATOM 1953 O O . GLU A 1 281 ? 17.356 -4.640 3.504 1.00 8.37 260 GLU A O 1
ATOM 1959 N N . ILE A 1 282 ? 19.517 -3.975 3.308 1.00 6.65 261 ILE A N 1
ATOM 1960 C CA . ILE A 1 282 ? 19.492 -2.976 4.361 1.00 6.93 261 ILE A CA 1
ATOM 1961 C C . ILE A 1 282 ? 19.157 -1.639 3.727 1.00 8.40 261 ILE A C 1
ATOM 1962 O O . ILE A 1 282 ? 19.809 -1.229 2.758 1.00 9.72 261 ILE A O 1
ATOM 1967 N N . CYS A 1 283 ? 18.146 -0.960 4.259 1.00 7.23 262 CYS A N 1
ATOM 1968 C CA . CYS A 1 283 ? 17.611 0.276 3.665 1.00 7.53 262 CYS A CA 1
ATOM 1969 C C . CYS A 1 283 ? 17.680 1.376 4.724 1.00 8.68 262 CYS A C 1
ATOM 1970 O O . CYS A 1 283 ? 16.668 1.715 5.326 1.00 12.28 262 CYS A O 1
ATOM 1973 N N . LEU A 1 284 ? 18.864 1.970 4.901 1.00 8.76 263 LEU A N 1
ATOM 1974 C CA . LEU A 1 284 ? 19.106 2.831 6.073 1.00 9.33 263 LEU A CA 1
ATOM 1975 C C . LEU A 1 284 ? 18.246 4.093 6.055 1.00 8.92 263 LEU A C 1
ATOM 1976 O O . LEU A 1 284 ? 17.478 4.350 6.9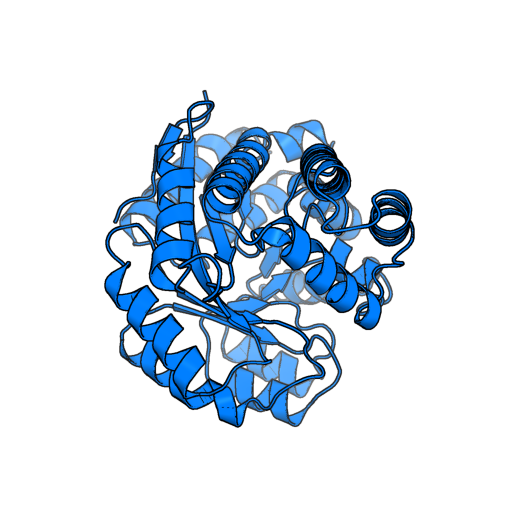94 1.00 11.03 263 LEU A O 1
ATOM 1981 N N . THR A 1 285 ? 18.399 4.922 5.012 1.00 9.04 264 THR A N 1
ATOM 1982 C CA . THR A 1 285 ? 17.648 6.175 4.969 1.00 10.04 264 THR A CA 1
ATOM 1983 C C . THR A 1 285 ? 16.150 5.909 5.020 1.00 11.58 264 THR A C 1
ATOM 1984 O O . THR A 1 285 ? 15.423 6.539 5.792 1.00 10.14 264 THR A O 1
ATOM 1988 N N . SER A 1 286 ? 15.663 4.994 4.179 1.00 8.24 265 SER A N 1
ATOM 1989 C CA . SER A 1 286 ? 14.256 4.605 4.233 1.00 8.49 265 SER A CA 1
ATOM 1990 C C . SER A 1 286 ? 13.802 4.303 5.664 1.00 8.70 265 SER A C 1
ATOM 1991 O O . SER A 1 286 ? 12.792 4.836 6.132 1.00 9.86 265 SER A O 1
ATOM 1994 N N . ASN A 1 287 ? 14.525 3.427 6.370 1.00 8.39 266 ASN A N 1
ATOM 1995 C CA . ASN A 1 287 ? 14.032 2.984 7.673 1.00 8.03 266 ASN A CA 1
ATOM 1996 C C . ASN A 1 287 ? 14.020 4.124 8.674 1.00 9.55 266 ASN A C 1
ATOM 1997 O O . ASN A 1 287 ? 13.154 4.160 9.553 1.00 10.71 266 ASN A O 1
ATOM 2002 N N . ILE A 1 288 ? 14.975 5.048 8.558 1.00 9.30 267 ILE A N 1
ATOM 2003 C CA . ILE A 1 288 ? 14.993 6.184 9.485 1.00 10.59 267 ILE A CA 1
ATOM 2004 C C . ILE A 1 288 ? 13.865 7.151 9.158 1.00 12.71 267 ILE A C 1
ATOM 2005 O O . ILE A 1 288 ? 13.173 7.657 10.061 1.00 14.00 267 ILE A O 1
ATOM 2010 N N . VAL A 1 289 ? 13.648 7.421 7.864 1.00 13.14 268 VAL A N 1
ATOM 2011 C CA . VAL A 1 289 ? 12.623 8.396 7.459 1.00 13.34 268 VAL A CA 1
ATOM 2012 C C . VAL A 1 289 ? 11.225 7.904 7.804 1.00 12.64 268 VAL A C 1
ATOM 2013 O O . VAL A 1 289 ? 10.365 8.694 8.232 1.00 16.76 268 VAL A O 1
ATOM 2017 N N . THR A 1 290 ? 10.944 6.614 7.576 1.00 11.76 269 THR A N 1
ATOM 2018 C CA . THR A 1 290 ? 9.622 6.082 7.885 1.00 12.50 269 THR A CA 1
ATOM 2019 C C . THR A 1 290 ? 9.419 5.847 9.376 1.00 16.22 269 THR A C 1
ATOM 2020 O O . THR A 1 290 ? 8.339 5.392 9.755 1.00 19.96 269 THR A O 1
ATOM 2024 N N . LYS A 1 291 ? 10.417 6.139 10.207 1.00 14.93 270 LYS A N 1
ATOM 2025 C CA . LYS A 1 291 ? 10.357 5.906 11.658 1.00 22.27 270 LYS A CA 1
ATOM 2026 C C . LYS A 1 291 ? 10.256 4.425 11.986 1.00 19.89 270 LYS A C 1
ATOM 2027 O O . LYS A 1 291 ? 9.757 4.047 13.051 1.00 20.23 270 LYS A O 1
ATOM 2033 N N . SER A 1 292 ? 10.690 3.568 11.070 1.00 11.91 271 SER A N 1
ATOM 2034 C CA . SER A 1 292 ? 10.712 2.134 11.328 1.00 12.76 271 SER A CA 1
ATOM 2035 C C . SER A 1 292 ? 11.899 1.739 12.186 1.00 17.61 271 SER A C 1
ATOM 2036 O O . SER A 1 292 ? 11.865 0.692 12.839 1.00 15.18 271 SER A O 1
ATOM 2039 N N . ILE A 1 293 ? 12.966 2.532 12.155 1.00 11.27 272 ILE A N 1
ATOM 2040 C CA . ILE A 1 293 ? 14.143 2.332 12.991 1.00 9.19 272 ILE A CA 1
ATOM 2041 C C . ILE A 1 293 ? 14.478 3.684 13.606 1.00 9.50 272 ILE A C 1
ATOM 2042 O O . ILE A 1 293 ? 14.501 4.692 12.895 1.00 10.90 272 ILE A O 1
ATOM 2047 N N . SER A 1 294 ? 14.678 3.706 14.936 1.00 9.90 273 SER A N 1
ATOM 2048 C CA . SER A 1 294 ? 14.803 4.969 15.666 1.00 10.06 273 SER A CA 1
ATOM 2049 C C . SER A 1 294 ? 16.005 5.770 15.213 1.00 15.19 273 SER A C 1
ATOM 2050 O O . SER A 1 294 ? 15.946 7.004 15.160 1.00 15.11 273 SER A O 1
ATOM 2053 N N . SER A 1 295 ? 17.122 5.105 14.942 1.00 10.19 274 SER A N 1
ATOM 2054 C CA . SER A 1 295 ? 18.314 5.835 14.524 1.00 11.66 274 SER A CA 1
ATOM 2055 C C . SER A 1 295 ? 19.290 4.899 13.834 1.00 11.58 274 SER A C 1
ATOM 2056 O O . SER A 1 295 ? 19.231 3.674 13.992 1.00 12.13 274 SER A O 1
ATOM 2059 N N . ILE A 1 296 ? 20.232 5.501 13.095 1.00 11.22 275 ILE A N 1
ATOM 2060 C CA . ILE A 1 296 ? 21.249 4.682 12.444 1.00 11.02 275 ILE A CA 1
ATOM 2061 C C . ILE A 1 296 ? 22.110 3.982 13.488 1.00 10.63 275 ILE A C 1
ATOM 2062 O O . ILE A 1 296 ? 22.582 2.867 13.259 1.00 11.97 275 ILE A O 1
ATOM 2067 N N . ASP A 1 297 ? 22.279 4.584 14.665 1.00 14.76 276 ASP A N 1
ATOM 2068 C CA . ASP A 1 297 ? 23.192 3.999 15.636 1.00 15.12 276 ASP A CA 1
ATOM 2069 C C . ASP A 1 297 ? 22.631 2.772 16.343 1.00 13.96 276 ASP A C 1
ATOM 2070 O O . ASP A 1 297 ? 23.390 2.078 17.026 1.00 16.01 276 ASP A O 1
ATOM 2075 N N . ILE A 1 298 ? 21.337 2.474 16.211 1.00 10.34 277 ILE A N 1
ATOM 2076 C CA . ILE A 1 298 ? 20.807 1.196 16.687 1.00 8.13 277 ILE A CA 1
ATOM 2077 C C . ILE A 1 298 ? 20.394 0.285 15.553 1.00 9.63 277 ILE A C 1
ATOM 2078 O O . ILE A 1 298 ? 19.894 -0.828 15.814 1.00 9.70 277 ILE A O 1
ATOM 2083 N N . HIS A 1 299 ? 20.548 0.722 14.310 1.00 10.36 278 HIS A N 1
ATOM 2084 C CA . HIS A 1 299 ? 20.048 -0.058 13.191 1.00 8.45 278 HIS A CA 1
ATOM 2085 C C . HIS A 1 299 ? 20.728 -1.426 13.179 1.00 6.49 278 HIS A C 1
ATOM 2086 O O . HIS A 1 299 ? 21.938 -1.551 13.426 1.00 8.96 278 HIS A O 1
ATOM 2093 N N . HIS A 1 300 ? 19.925 -2.462 12.894 1.00 7.63 279 HIS A N 1
ATOM 2094 C CA . HIS A 1 300 ? 20.416 -3.833 12.950 1.00 10.19 279 HIS A CA 1
ATOM 2095 C C . HIS A 1 300 ? 21.525 -4.130 11.949 1.00 9.00 279 HIS A C 1
ATOM 2096 O O . HIS A 1 300 ? 22.179 -5.170 12.088 1.00 9.71 279 HIS A O 1
ATOM 2103 N N . PHE A 1 301 ? 21.764 -3.277 10.946 1.00 9.03 280 PHE A N 1
ATOM 2104 C CA . PHE A 1 301 ? 22.874 -3.582 10.036 1.00 9.84 280 PHE A CA 1
ATOM 2105 C C . PHE A 1 301 ? 24.194 -3.703 10.803 1.00 10.42 280 PHE A C 1
ATOM 2106 O O . PHE A 1 301 ? 25.055 -4.509 10.439 1.00 10.26 280 PHE A O 1
ATOM 2114 N N . ALA A 1 302 ? 24.353 -2.956 11.903 1.00 10.44 281 ALA A N 1
ATOM 2115 C CA . ALA A 1 302 ? 25.607 -3.064 12.651 1.00 10.89 281 ALA A CA 1
ATOM 2116 C C . ALA A 1 302 ? 25.737 -4.417 13.341 1.00 10.43 281 ALA A C 1
ATOM 2117 O O . ALA A 1 302 ? 26.825 -5.015 13.320 1.00 11.86 281 ALA A O 1
ATOM 2119 N N . ASP A 1 303 ? 24.660 -4.897 13.984 1.00 13.08 282 ASP A N 1
ATOM 2120 C CA . ASP A 1 303 ? 24.682 -6.230 14.596 1.00 12.04 282 ASP A CA 1
ATOM 2121 C C . ASP A 1 303 ? 24.921 -7.306 13.548 1.00 11.14 282 ASP A C 1
ATOM 2122 O O . ASP A 1 303 ? 25.677 -8.259 13.787 1.00 10.53 282 ASP A O 1
ATOM 2127 N N . LEU A 1 304 ? 24.279 -7.178 12.384 1.00 8.84 283 LEU A N 1
ATOM 2128 C CA . LEU A 1 304 ? 24.492 -8.171 11.327 1.00 9.20 283 LEU A CA 1
ATOM 2129 C C . LEU A 1 304 ? 25.926 -8.137 10.828 1.00 10.60 283 LEU A C 1
ATOM 2130 O O . LEU A 1 304 ? 26.553 -9.191 10.665 1.00 9.07 283 LEU A O 1
ATOM 2135 N N . TYR A 1 305 ? 26.489 -6.934 10.654 1.00 10.34 284 TYR A N 1
ATOM 2136 C CA . TYR A 1 305 ? 27.884 -6.808 10.244 1.00 10.35 284 TYR A CA 1
ATOM 2137 C C . TYR A 1 305 ? 28.808 -7.475 11.249 1.00 9.42 284 TYR A C 1
ATOM 2138 O O . TYR A 1 305 ? 29.692 -8.261 10.879 1.00 11.33 284 TYR A O 1
ATOM 2147 N N . ASN A 1 306 ? 28.618 -7.166 12.533 1.00 9.31 285 ASN A N 1
ATOM 2148 C CA . ASN A 1 306 ? 29.494 -7.741 13.553 1.00 9.40 285 ASN A CA 1
ATOM 2149 C C . ASN A 1 306 ? 29.288 -9.244 13.709 1.00 11.45 285 ASN A C 1
ATOM 2150 O O . ASN A 1 306 ? 30.215 -9.949 14.120 1.00 15.32 285 ASN A O 1
ATOM 2155 N N . ALA A 1 307 ? 28.101 -9.758 13.402 1.00 9.47 286 ALA A N 1
ATOM 2156 C CA . ALA A 1 307 ? 27.868 -11.197 13.451 1.00 11.51 286 ALA A CA 1
ATOM 2157 C C . ALA A 1 307 ? 28.305 -11.915 12.181 1.00 7.42 286 ALA A C 1
ATOM 2158 O O . ALA A 1 307 ? 28.100 -13.134 12.094 1.00 9.91 286 ALA A O 1
ATOM 2160 N N . LYS A 1 308 ? 28.884 -11.199 11.212 1.00 8.76 287 LYS A N 1
ATOM 2161 C CA . LYS A 1 308 ? 29.330 -11.774 9.935 1.00 8.37 287 LYS A CA 1
ATOM 2162 C C . LYS A 1 308 ? 28.155 -12.396 9.199 1.00 7.82 287 LYS A C 1
ATOM 2163 O O . LYS A 1 308 ? 28.275 -13.422 8.508 1.00 8.76 287 LYS A O 1
ATOM 2169 N N . HIS A 1 309 ? 26.963 -11.702 9.323 1.00 6.55 288 HIS A N 1
ATOM 2170 C CA . HIS A 1 309 ? 25.784 -12.144 8.585 1.00 5.54 288 HIS A CA 1
ATOM 2171 C C . HIS A 1 309 ? 25.672 -11.345 7.287 1.00 8.02 288 HIS A C 1
ATOM 2172 O O . HIS A 1 309 ? 25.916 -10.135 7.296 1.00 9.09 288 HIS A O 1
ATOM 2179 N N . PRO A 1 310 ? 25.340 -11.969 6.152 1.00 8.18 289 PRO A N 1
ATOM 2180 C CA . PRO A 1 310 ? 25.322 -11.230 4.874 1.00 8.43 289 PRO A CA 1
ATOM 2181 C C . PRO A 1 310 ? 24.315 -10.087 4.857 1.00 9.33 289 PRO A C 1
ATOM 2182 O O . PRO A 1 310 ? 23.139 -10.273 5.150 1.00 8.92 289 PRO A O 1
ATOM 2186 N N . LEU A 1 311 ? 24.786 -8.909 4.476 1.00 7.92 290 LEU A N 1
ATOM 2187 C CA . LEU A 1 311 ? 23.908 -7.765 4.319 1.00 7.07 290 LEU A CA 1
ATOM 2188 C C . LEU A 1 311 ? 24.371 -6.989 3.108 1.00 7.04 290 LEU A C 1
ATOM 2189 O O . LEU A 1 311 ? 25.556 -7.026 2.739 1.00 8.75 290 LEU A O 1
ATOM 2194 N N . ILE A 1 312 ? 23.429 -6.278 2.487 1.00 6.52 291 ILE A N 1
ATOM 2195 C CA . ILE A 1 312 ? 23.711 -5.477 1.304 1.00 5.71 291 ILE A CA 1
ATOM 2196 C C . ILE A 1 312 ? 23.068 -4.118 1.509 1.00 6.93 291 ILE A C 1
ATOM 2197 O O . ILE A 1 312 ? 21.857 -4.038 1.695 1.00 7.76 291 ILE A O 1
ATOM 2202 N N . LEU A 1 313 ? 23.869 -3.046 1.465 1.00 6.54 292 LEU A N 1
ATOM 2203 C CA . LEU A 1 313 ? 23.276 -1.706 1.558 1.00 7.38 292 LEU A CA 1
ATOM 2204 C C . LEU A 1 313 ? 22.539 -1.376 0.263 1.00 8.50 292 LEU A C 1
ATOM 2205 O O . LEU A 1 313 ? 23.089 -1.546 -0.833 1.00 9.13 292 LEU A O 1
ATOM 2210 N N . CYS A 1 314 ? 21.300 -0.890 0.391 1.00 6.17 293 CYS A N 1
ATOM 2211 C CA . CYS A 1 314 ? 20.431 -0.649 -0.762 1.00 6.47 293 CYS A CA 1
ATOM 2212 C C . CYS A 1 314 ? 19.729 0.695 -0.606 1.00 8.66 293 CYS A C 1
ATOM 2213 O O . CYS A 1 314 ? 19.537 1.185 0.512 1.00 9.90 293 CYS A O 1
ATOM 2216 N N . THR A 1 315 ? 19.259 1.243 -1.732 1.00 6.47 294 THR A N 1
ATOM 2217 C CA . THR A 1 315 ? 18.561 2.533 -1.667 1.00 9.00 294 THR A CA 1
ATOM 2218 C C . THR A 1 315 ? 17.093 2.410 -1.313 1.00 8.89 294 THR A C 1
ATOM 2219 O O . THR A 1 315 ? 16.535 3.365 -0.759 1.00 7.41 294 THR A O 1
ATOM 2223 N N . ASN A 1 316 ? 16.443 1.286 -1.669 1.00 5.54 295 ASN A N 1
ATOM 2224 C CA . ASN A 1 316 ? 14.989 1.077 -1.578 1.00 5.76 295 ASN A CA 1
ATOM 2225 C C . ASN A 1 316 ? 14.229 1.960 -2.568 1.00 10.81 295 ASN A C 1
ATOM 2226 O O . ASN A 1 316 ? 13.693 1.447 -3.553 1.00 8.01 295 ASN A O 1
ATOM 2231 N N . ASP A 1 317 ? 14.169 3.280 -2.320 1.00 9.43 296 ASP A N 1
ATOM 2232 C CA . ASP A 1 317 ? 13.458 4.221 -3.202 1.00 6.89 296 ASP A CA 1
ATOM 2233 C C . ASP A 1 317 ? 14.256 5.527 -3.190 1.00 7.78 296 ASP A C 1
ATOM 2234 O O . ASP A 1 317 ? 13.950 6.422 -2.396 1.00 9.82 296 ASP A O 1
ATOM 2239 N N . PHE A 1 318 ? 15.272 5.634 -4.059 1.00 7.61 297 PHE A N 1
ATOM 2240 C CA . PHE A 1 318 ? 16.164 6.791 -3.876 1.00 10.45 297 PHE A CA 1
ATOM 2241 C C . PHE A 1 318 ? 15.485 8.092 -4.278 1.00 11.37 297 PHE A C 1
ATOM 2242 O O . PHE A 1 318 ? 15.903 9.166 -3.825 1.00 11.51 297 PHE A O 1
ATOM 2250 N N . GLY A 1 319 ? 14.452 8.020 -5.115 1.00 9.54 298 GLY A N 1
ATOM 2251 C CA . GLY A 1 319 ? 13.672 9.217 -5.416 1.00 12.03 298 GLY A CA 1
ATOM 2252 C C . GLY A 1 319 ? 12.793 9.633 -4.255 1.00 13.93 298 GLY A C 1
ATOM 2253 O O . GLY A 1 319 ? 12.834 10.784 -3.804 1.00 15.18 298 GLY A O 1
ATOM 2254 N N . VAL A 1 320 ? 11.989 8.700 -3.749 1.00 11.07 299 VAL A N 1
ATOM 2255 C CA . VAL A 1 320 ? 11.092 9.006 -2.639 1.00 13.55 299 VAL A CA 1
ATOM 2256 C C . VAL A 1 320 ? 11.870 9.516 -1.433 1.00 15.38 299 VAL A C 1
ATOM 225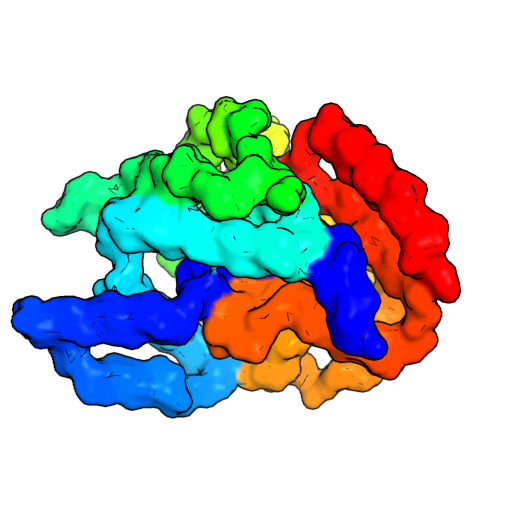7 O O . VAL A 1 320 ? 11.434 10.450 -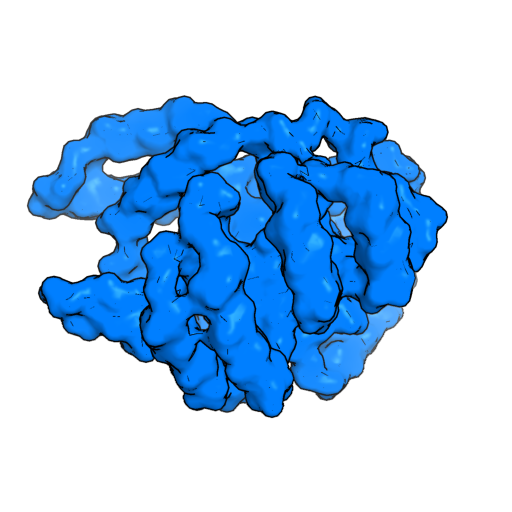0.742 1.00 15.61 299 VAL A O 1
ATOM 2261 N N . PHE A 1 321 ? 13.022 8.909 -1.144 1.00 11.65 300 PHE A N 1
ATOM 2262 C CA . PHE A 1 321 ? 13.747 9.234 0.073 1.00 12.67 300 PHE A CA 1
ATOM 2263 C C . PHE A 1 321 ? 14.943 10.140 -0.170 1.00 12.44 300 PHE A C 1
ATOM 2264 O O . PHE A 1 321 ? 15.724 10.369 0.762 1.00 16.58 300 PHE A O 1
ATOM 2272 N N . SER A 1 322 ? 15.066 10.697 -1.371 1.00 12.73 301 SER A N 1
ATOM 2273 C CA . SER A 1 322 ? 16.106 11.676 -1.710 1.00 14.83 301 SER A CA 1
ATOM 2274 C C . SER A 1 322 ? 17.494 11.208 -1.278 1.00 13.47 301 SER A C 1
ATOM 2275 O O . SER A 1 322 ? 18.176 11.855 -0.477 1.00 15.51 301 SER A O 1
ATOM 2278 N N . THR A 1 323 ? 17.920 10.065 -1.805 1.00 10.64 302 THR A N 1
ATOM 2279 C CA . THR A 1 323 ? 19.228 9.550 -1.443 1.00 10.92 302 THR A CA 1
ATOM 2280 C C . THR A 1 323 ? 19.883 8.997 -2.710 1.00 11.27 302 THR A C 1
ATOM 2281 O O . THR A 1 323 ? 19.432 9.261 -3.828 1.00 12.63 302 THR A O 1
ATOM 2285 N N . SER A 1 324 ? 20.982 8.266 -2.523 1.00 11.14 303 SER A N 1
ATOM 2286 C CA . SER A 1 324 ? 21.746 7.622 -3.580 1.00 9.45 303 SER A CA 1
ATOM 2287 C C . SER A 1 324 ? 22.455 6.453 -2.918 1.00 10.20 303 SER A C 1
ATOM 2288 O O . SER A 1 324 ? 22.570 6.406 -1.688 1.00 11.42 303 SER A O 1
ATOM 2291 N N . LEU A 1 325 ? 22.913 5.493 -3.725 1.00 9.72 304 LEU A N 1
ATOM 2292 C CA . LEU A 1 325 ? 23.583 4.361 -3.092 1.00 8.28 304 LEU A CA 1
ATOM 2293 C C . LEU A 1 325 ? 24.877 4.808 -2.424 1.00 10.23 304 LEU A C 1
ATOM 2294 O O . LEU A 1 325 ? 25.217 4.315 -1.334 1.00 8.52 304 LEU A O 1
ATOM 2299 N N . SER A 1 326 ? 25.558 5.807 -3.010 1.00 12.10 305 SER A N 1
ATOM 2300 C CA . SER A 1 326 ? 26.772 6.311 -2.377 1.00 10.69 305 SER A CA 1
ATOM 2301 C C . SER A 1 326 ? 26.462 6.934 -1.024 1.00 12.21 305 SER A C 1
ATOM 2302 O O . SER A 1 326 ? 27.230 6.774 -0.065 1.00 12.73 305 SER A O 1
ATOM 2305 N N . ASN A 1 327 ? 25.336 7.644 -0.915 1.00 11.35 306 ASN A N 1
ATOM 2306 C CA . ASN A 1 327 ? 24.974 8.238 0.368 1.00 9.66 306 ASN A CA 1
ATOM 2307 C C . ASN A 1 327 ? 24.675 7.164 1.420 1.00 10.20 306 ASN A C 1
ATOM 2308 O O . ASN A 1 327 ? 25.059 7.302 2.592 1.00 13.05 306 ASN A O 1
ATOM 2313 N N . GLU A 1 328 ? 24.017 6.070 1.015 1.00 10.00 307 GLU A N 1
ATOM 2314 C CA . GLU A 1 328 ? 23.784 4.963 1.938 1.00 12.40 307 GLU A CA 1
ATOM 2315 C C . GLU A 1 328 ? 25.096 4.401 2.463 1.00 10.07 307 GLU A C 1
ATOM 2316 O O . GLU A 1 328 ? 25.231 4.130 3.669 1.00 12.18 307 GLU A O 1
ATOM 2322 N N . TYR A 1 329 ? 26.064 4.188 1.560 1.00 10.58 308 TYR A N 1
ATOM 2323 C CA . TYR A 1 329 ? 27.375 3.723 1.991 1.00 11.33 308 TYR A CA 1
ATOM 2324 C C . TYR A 1 329 ? 28.017 4.728 2.928 1.00 14.53 308 TYR A C 1
ATOM 2325 O O . TYR A 1 329 ? 28.649 4.343 3.906 1.00 14.36 308 TYR A O 1
ATOM 2334 N N . ALA A 1 330 ? 27.870 6.020 2.640 1.00 12.67 309 ALA A N 1
ATOM 2335 C CA . ALA A 1 330 ? 28.496 7.026 3.499 1.00 14.07 309 ALA A CA 1
ATOM 2336 C C . ALA A 1 330 ? 27.940 6.966 4.914 1.00 21.32 309 ALA A C 1
ATOM 2337 O O . ALA A 1 330 ? 28.696 7.052 5.897 1.00 17.93 309 ALA A O 1
ATOM 2339 N N . LEU A 1 331 ? 26.621 6.799 5.036 1.00 14.04 310 LEU A N 1
ATOM 2340 C CA . LEU A 1 331 ? 25.994 6.666 6.343 1.00 12.98 310 LEU A CA 1
ATOM 2341 C C . LEU A 1 331 ? 26.516 5.439 7.074 1.00 15.46 310 LEU A C 1
ATOM 2342 O O . LEU A 1 331 ? 26.839 5.500 8.266 1.00 16.58 310 LEU A O 1
ATOM 2347 N N . ALA A 1 332 ? 26.570 4.295 6.387 1.00 15.48 311 ALA A N 1
ATOM 2348 C CA . ALA A 1 332 ? 27.082 3.100 7.041 1.00 12.64 311 ALA A CA 1
ATOM 2349 C C . ALA A 1 332 ? 28.543 3.264 7.446 1.00 17.52 311 ALA A C 1
ATOM 2350 O O . ALA A 1 332 ? 28.949 2.830 8.534 1.00 22.19 311 ALA A O 1
ATOM 2352 N N . VAL A 1 333 ? 29.355 3.853 6.564 1.00 15.59 312 VAL A N 1
ATOM 2353 C CA . VAL A 1 333 ? 30.788 3.995 6.821 1.00 22.03 312 VAL A CA 1
ATOM 2354 C C . VAL A 1 333 ? 31.011 4.869 8.046 1.00 18.84 312 VAL A C 1
ATOM 2355 O O . VAL A 1 333 ? 31.824 4.546 8.929 1.00 23.23 312 VAL A O 1
ATOM 2359 N N . ARG A 1 334 ? 30.272 5.965 8.139 1.00 18.74 313 ARG A N 1
ATOM 2360 C CA . ARG A 1 334 ? 30.407 6.838 9.297 1.00 20.60 313 ARG A CA 1
ATOM 2361 C C . ARG A 1 334 ? 29.954 6.133 10.566 1.00 28.26 313 ARG A C 1
ATOM 2362 O O . ARG A 1 334 ? 30.645 6.178 11.592 1.00 23.21 313 ARG A O 1
ATOM 2370 N N . SER A 1 335 ? 28.793 5.465 10.511 1.00 19.66 314 SER A N 1
ATOM 2371 C CA . SER A 1 335 ? 28.233 4.860 11.715 1.00 18.62 314 SER A CA 1
ATOM 2372 C C . SER A 1 335 ? 29.125 3.744 12.242 1.00 21.69 314 SER A C 1
ATOM 2373 O O . SER A 1 335 ? 29.376 3.658 13.447 1.00 25.96 314 SER A O 1
ATOM 2376 N N . LEU A 1 336 ? 29.608 2.870 11.355 1.00 21.07 315 LEU A N 1
ATOM 2377 C CA . LEU A 1 336 ? 30.430 1.746 11.782 1.00 20.66 315 LEU A CA 1
ATOM 2378 C C . LEU A 1 336 ? 31.896 2.101 11.933 1.00 23.66 315 LEU A C 1
ATOM 2379 O O . LEU A 1 336 ? 32.640 1.300 12.512 1.00 24.83 315 LEU A O 1
ATOM 2384 N N . GLY A 1 337 ? 32.324 3.251 11.414 1.00 17.51 316 GLY A N 1
ATOM 2385 C CA . GLY A 1 337 ? 33.741 3.588 11.383 1.00 20.34 316 GLY A CA 1
ATOM 2386 C C . GLY A 1 337 ? 34.575 2.686 10.501 1.00 28.60 316 GLY A C 1
ATOM 2387 O O . GLY A 1 337 ? 35.712 2.359 10.855 1.00 23.18 316 GLY A O 1
ATOM 2388 N N . LEU A 1 338 ? 34.048 2.291 9.343 1.00 18.22 317 LEU A N 1
ATOM 2389 C CA . LEU A 1 338 ? 34.769 1.382 8.464 1.00 14.25 317 LEU A CA 1
ATOM 2390 C C . LEU A 1 338 ? 35.933 2.070 7.755 1.00 17.98 317 LEU A C 1
ATOM 2391 O O . LEU A 1 338 ? 35.830 3.220 7.316 1.00 20.41 317 LEU A O 1
ATOM 2396 N N . SER A 1 339 ? 37.022 1.330 7.589 1.00 15.68 318 SER A N 1
ATOM 2397 C CA . SER A 1 339 ? 38.102 1.750 6.716 1.00 21.11 318 SER A CA 1
ATOM 2398 C C . SER A 1 339 ? 37.697 1.585 5.250 1.00 29.75 318 SER A C 1
ATOM 2399 O O . SER A 1 339 ? 36.658 1.004 4.924 1.00 20.71 318 SER A O 1
ATOM 2402 N N . LYS A 1 340 ? 38.540 2.105 4.353 1.00 23.58 319 LYS A N 1
ATOM 2403 C CA . LYS A 1 340 ? 38.304 1.895 2.931 1.00 17.71 319 LYS A CA 1
ATOM 2404 C C . LYS A 1 340 ? 38.333 0.416 2.591 1.00 23.03 319 LYS A C 1
ATOM 2405 O O . LYS A 1 340 ? 37.516 -0.054 1.795 1.00 20.95 319 LYS A O 1
ATOM 2411 N N . SER A 1 341 ? 39.278 -0.334 3.176 1.00 17.00 320 SER A N 1
ATOM 2412 C CA . SER A 1 341 ? 39.390 -1.755 2.867 1.00 15.84 320 SER A CA 1
ATOM 2413 C C . SER A 1 341 ? 38.170 -2.532 3.355 1.00 17.26 320 SER A C 1
ATOM 2414 O O . SER A 1 341 ? 37.717 -3.460 2.676 1.00 17.12 320 SER A O 1
ATOM 2417 N N . GLU A 1 342 ? 37.687 -2.211 4.560 1.00 18.23 321 GLU A N 1
ATOM 2418 C CA . GLU A 1 342 ? 36.482 -2.852 5.092 1.00 17.86 321 GLU A CA 1
ATOM 2419 C C . GLU A 1 342 ? 35.253 -2.493 4.265 1.00 14.08 321 GLU A C 1
ATOM 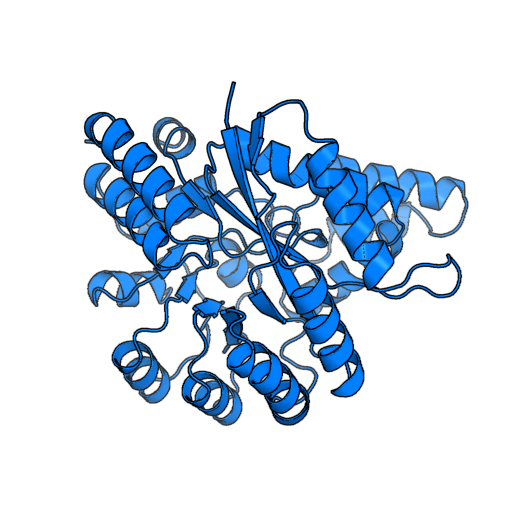2420 O O . GLU A 1 342 ? 34.381 -3.343 4.038 1.00 14.27 321 GLU A O 1
ATOM 2426 N N . THR A 1 343 ? 35.159 -1.231 3.832 1.00 16.13 322 THR A N 1
ATOM 2427 C CA . THR A 1 343 ? 34.052 -0.809 2.975 1.00 15.02 322 THR A CA 1
ATOM 2428 C C . THR A 1 343 ? 34.081 -1.537 1.636 1.00 19.97 322 THR A C 1
ATOM 2429 O O . THR A 1 343 ? 33.041 -1.990 1.138 1.00 16.61 322 THR A O 1
ATOM 2433 N N . PHE A 1 344 ? 35.268 -1.655 1.027 1.00 16.11 323 PHE A N 1
ATOM 2434 C CA . PHE A 1 344 ? 35.370 -2.364 -0.238 1.00 16.17 323 PHE A CA 1
ATOM 2435 C C . PHE A 1 344 ? 35.010 -3.834 -0.068 1.00 17.70 323 PHE A C 1
ATOM 2436 O O . PHE A 1 344 ? 34.338 -4.422 -0.927 1.00 13.94 323 PHE A O 1
ATOM 2444 N N . ALA A 1 345 ? 35.434 -4.443 1.048 1.00 12.35 324 ALA A N 1
ATOM 2445 C CA . ALA A 1 345 ? 35.122 -5.844 1.276 1.00 10.54 324 ALA A CA 1
ATOM 2446 C C . ALA A 1 345 ? 33.619 -6.038 1.427 1.00 10.74 324 ALA A C 1
ATOM 2447 O O . ALA A 1 345 ? 33.054 -7.033 0.941 1.00 14.78 324 ALA A O 1
ATOM 2449 N N . LEU A 1 346 ? 32.969 -5.108 2.118 1.00 12.57 325 LEU A N 1
ATOM 2450 C CA . LEU A 1 346 ? 31.517 -5.200 2.275 1.00 13.25 325 LEU A CA 1
ATOM 2451 C C . LEU A 1 346 ? 30.830 -5.066 0.925 1.00 11.53 325 LEU A C 1
ATOM 2452 O O . LEU A 1 346 ? 29.927 -5.847 0.590 1.00 11.29 325 LEU A O 1
ATOM 2457 N N . ALA A 1 347 ? 31.277 -4.098 0.116 1.00 10.09 326 ALA A N 1
ATOM 2458 C CA . ALA A 1 347 ? 30.693 -3.940 -1.209 1.00 10.66 326 ALA A CA 1
ATOM 2459 C C . ALA A 1 347 ? 30.861 -5.211 -2.036 1.00 14.43 326 ALA A C 1
ATOM 2460 O O . ALA A 1 347 ? 29.934 -5.646 -2.733 1.00 11.02 326 ALA A O 1
ATOM 2462 N N . ARG A 1 348 ? 32.036 -5.837 -1.961 1.00 10.52 327 ARG A N 1
ATOM 2463 C CA . ARG A 1 348 ? 32.285 -7.022 -2.773 1.00 9.21 327 ARG A CA 1
ATOM 2464 C C . ARG A 1 348 ? 31.454 -8.206 -2.299 1.00 10.71 327 ARG A C 1
ATOM 2465 O O . ARG A 1 348 ? 31.090 -9.075 -3.102 1.00 10.26 327 ARG A O 1
ATOM 2473 N N . ALA A 1 349 ? 31.142 -8.257 -1.001 1.00 11.30 328 ALA A N 1
ATOM 2474 C CA . ALA A 1 349 ? 30.426 -9.412 -0.470 1.00 12.25 328 ALA A CA 1
ATOM 2475 C C . ALA A 1 349 ? 29.013 -9.533 -1.042 1.00 10.16 328 ALA A C 1
ATOM 2476 O O . ALA A 1 349 ? 28.421 -10.622 -0.987 1.00 13.70 328 ALA A O 1
ATOM 2478 N N . ALA A 1 350 ? 28.487 -8.458 -1.631 1.00 8.57 329 ALA A N 1
ATOM 2479 C CA . ALA A 1 350 ? 27.149 -8.521 -2.208 1.00 11.49 329 ALA A CA 1
ATOM 2480 C C . ALA A 1 350 ? 27.079 -9.409 -3.440 1.00 8.39 329 ALA A C 1
ATOM 2481 O O . ALA A 1 350 ? 25.983 -9.820 -3.831 1.00 9.34 329 ALA A O 1
ATOM 2483 N N . ILE A 1 351 ? 28.215 -9.723 -4.073 1.00 9.09 330 ILE A N 1
ATOM 2484 C CA . ILE A 1 351 ? 28.177 -10.524 -5.296 1.00 7.84 330 ILE A CA 1
ATOM 2485 C C . ILE A 1 351 ? 27.446 -11.832 -5.063 1.00 7.69 330 ILE A C 1
ATOM 2486 O O . ILE A 1 351 ? 26.604 -12.241 -5.866 1.00 8.59 330 ILE A O 1
ATOM 2491 N N . ASP A 1 352 ? 27.787 -12.545 -3.983 1.00 9.41 331 ASP A N 1
ATOM 2492 C CA . ASP A 1 352 ? 27.161 -13.853 -3.830 1.00 11.49 331 ASP A CA 1
ATOM 2493 C C . ASP A 1 352 ? 25.717 -13.761 -3.371 1.00 12.15 331 ASP A C 1
ATOM 2494 O O . ASP A 1 352 ? 25.043 -14.790 -3.345 1.00 15.49 331 ASP A O 1
ATOM 2499 N N . ALA A 1 353 ? 25.213 -12.562 -3.060 1.00 8.79 332 ALA A N 1
ATOM 2500 C CA . ALA A 1 353 ? 23.785 -12.417 -2.788 1.00 7.67 332 ALA A CA 1
ATOM 2501 C C . ALA A 1 353 ? 22.975 -12.018 -4.014 1.00 7.63 332 ALA A C 1
ATOM 2502 O O . ALA A 1 353 ? 21.740 -12.009 -3.939 1.00 7.64 332 ALA A O 1
ATOM 2504 N N . THR A 1 354 ? 23.615 -11.697 -5.130 1.00 8.86 333 THR A N 1
ATOM 2505 C CA . THR A 1 354 ? 22.872 -11.412 -6.357 1.00 6.66 333 THR A CA 1
ATOM 2506 C C . THR A 1 354 ? 22.177 -12.668 -6.869 1.00 9.08 333 THR A C 1
ATOM 2507 O O . THR A 1 354 ? 22.513 -13.811 -6.506 1.00 8.73 333 THR A O 1
ATOM 2511 N N . PHE A 1 355 ? 21.180 -12.438 -7.722 1.00 7.11 334 PHE A N 1
ATOM 2512 C CA . PHE A 1 355 ? 20.430 -13.494 -8.377 1.00 6.50 334 PHE A CA 1
ATOM 2513 C C . PHE A 1 355 ? 20.903 -13.718 -9.800 1.00 8.86 334 PHE A C 1
ATOM 2514 O O . PHE A 1 355 ? 20.218 -14.383 -10.584 1.00 11.27 334 PHE A O 1
ATOM 2522 N N . ALA A 1 356 ? 22.061 -13.162 -10.146 1.00 9.79 335 ALA A N 1
ATOM 2523 C CA . ALA A 1 356 ? 22.613 -13.274 -11.483 1.00 10.49 335 ALA A CA 1
ATOM 2524 C C . ALA A 1 356 ? 23.102 -14.684 -11.780 1.00 11.15 335 ALA A C 1
ATOM 2525 O O . ALA A 1 356 ? 23.487 -15.441 -10.876 1.00 11.39 335 ALA A O 1
ATOM 2527 N N . GLU A 1 357 ? 23.136 -15.003 -13.075 1.00 10.85 336 GLU A N 1
ATOM 2528 C CA . GLU A 1 357 ? 23.796 -16.221 -13.546 1.00 11.16 336 GLU A CA 1
ATOM 2529 C C . GLU A 1 357 ? 25.268 -16.244 -13.115 1.00 10.55 336 GLU A C 1
ATOM 2530 O O . GLU A 1 357 ? 25.905 -15.212 -12.911 1.00 11.19 336 GLU A O 1
ATOM 2536 N N . ASP A 1 358 ? 25.826 -17.454 -12.995 1.00 10.06 337 ASP A N 1
ATOM 2537 C CA . ASP A 1 358 ? 27.188 -17.568 -12.476 1.00 11.54 337 ASP A CA 1
ATOM 2538 C C . ASP A 1 358 ? 28.213 -16.807 -13.309 1.00 7.96 337 ASP A C 1
ATOM 2539 O O . ASP A 1 358 ? 29.180 -16.273 -12.748 1.00 11.98 337 ASP A O 1
ATOM 2544 N N . GLU A 1 359 ? 28.016 -16.733 -14.628 1.00 12.57 338 GLU A N 1
ATOM 2545 C CA . GLU A 1 359 ? 28.990 -16.027 -15.464 1.00 16.78 338 GLU A CA 1
ATOM 2546 C C . GLU A 1 359 ? 29.047 -14.544 -15.118 1.00 12.70 338 GLU A C 1
ATOM 2547 O O . GLU A 1 359 ? 30.128 -13.938 -15.109 1.00 13.51 338 GLU A O 1
ATOM 2553 N N . VAL A 1 360 ? 27.888 -13.942 -14.822 1.00 11.34 339 VAL A N 1
ATOM 2554 C CA . VAL A 1 360 ? 27.887 -12.549 -14.381 1.00 9.79 339 VAL A CA 1
ATOM 2555 C C . VAL A 1 360 ? 28.594 -12.404 -13.040 1.00 9.72 339 VAL A C 1
ATOM 2556 O O . VAL A 1 360 ? 29.384 -11.477 -12.844 1.00 11.32 339 VAL A O 1
ATOM 2560 N N . LYS A 1 361 ? 28.338 -13.316 -12.091 1.00 9.30 340 LYS A N 1
ATOM 2561 C CA . LYS A 1 361 ? 29.033 -13.214 -10.815 1.00 9.09 340 LYS A CA 1
ATOM 2562 C C . LYS A 1 361 ? 30.545 -13.304 -10.997 1.00 9.81 340 LYS A C 1
ATOM 2563 O O . LYS A 1 361 ? 31.286 -12.585 -10.326 1.00 11.16 340 LYS A O 1
ATOM 2569 N N . GLN A 1 362 ? 31.010 -14.165 -11.915 1.00 11.86 341 GLN A N 1
ATOM 2570 C CA . GLN A 1 362 ? 32.442 -14.231 -12.220 1.00 12.90 341 GLN A CA 1
ATOM 2571 C C . GLN A 1 362 ? 32.965 -12.916 -12.776 1.00 12.59 341 GLN A C 1
ATOM 2572 O O . GLN A 1 362 ? 34.057 -12.456 -12.403 1.00 13.78 341 GLN A O 1
ATOM 2578 N N . GLN A 1 363 ? 32.208 -12.299 -13.681 1.00 12.01 342 GLN A N 1
ATOM 2579 C CA . GLN A 1 363 ? 32.617 -10.980 -14.146 1.00 14.25 342 GLN A CA 1
ATOM 2580 C C . GLN A 1 363 ? 32.656 -9.975 -12.997 1.00 14.00 342 GLN A C 1
ATOM 2581 O O . GLN A 1 363 ? 33.565 -9.143 -12.923 1.00 14.77 342 GLN A O 1
ATOM 2587 N N . LEU A 1 364 ? 31.676 -10.018 -12.088 1.00 11.49 343 LEU A N 1
ATOM 2588 C CA . LEU A 1 364 ? 31.699 -9.062 -10.985 1.00 10.59 343 LEU A CA 1
ATOM 2589 C C . LEU A 1 364 ? 32.910 -9.292 -10.091 1.00 10.76 343 LEU A C 1
ATOM 2590 O O . LEU A 1 364 ? 33.518 -8.334 -9.604 1.00 14.37 343 LEU A O 1
ATOM 2595 N N . ARG A 1 365 ? 33.278 -10.558 -9.866 1.00 12.86 344 ARG A N 1
ATOM 2596 C CA . ARG A 1 365 ? 34.453 -10.823 -9.044 1.00 14.40 344 ARG A CA 1
ATOM 2597 C C . ARG A 1 365 ? 35.687 -10.246 -9.706 1.00 17.14 344 ARG A C 1
ATOM 2598 O O . ARG A 1 365 ? 36.554 -9.682 -9.034 1.00 18.71 344 ARG A O 1
ATOM 2606 N N . PHE A 1 366 ? 35.751 -10.340 -11.036 1.00 16.88 345 PHE A N 1
ATOM 2607 C CA . PHE A 1 366 ? 36.875 -9.754 -11.756 1.00 18.51 345 PHE A CA 1
ATOM 2608 C C . PHE A 1 366 ? 36.896 -8.235 -11.625 1.00 19.40 345 PHE A C 1
ATOM 2609 O O . PHE A 1 366 ? 37.958 -7.635 -11.398 1.00 19.35 345 PHE A O 1
ATOM 2617 N N . ILE A 1 367 ? 35.727 -7.593 -11.768 1.00 15.56 346 ILE A N 1
ATOM 2618 C CA . ILE A 1 367 ? 35.634 -6.140 -11.645 1.00 12.50 346 ILE A CA 1
ATOM 2619 C C . ILE A 1 367 ? 36.089 -5.696 -10.260 1.00 16.50 346 ILE A C 1
ATOM 2620 O O . ILE A 1 367 ? 36.896 -4.764 -10.108 1.00 21.06 346 ILE A O 1
ATOM 2625 N N . PHE A 1 368 ? 35.593 -6.364 -9.218 1.00 14.59 347 PHE A N 1
ATOM 2626 C CA . PHE A 1 368 ? 35.967 -5.955 -7.871 1.00 14.59 347 PHE A CA 1
ATOM 2627 C C . PHE A 1 368 ? 37.441 -6.236 -7.583 1.00 18.18 347 PHE A C 1
ATOM 2628 O O . PHE A 1 368 ? 38.145 -5.378 -7.051 1.00 22.37 347 PHE A O 1
ATOM 2636 N N . ASP A 1 369 ? 37.924 -7.433 -7.908 1.00 20.02 348 ASP A N 1
ATOM 2637 C CA . ASP A 1 369 ? 39.325 -7.738 -7.621 1.00 25.49 348 ASP A CA 1
ATOM 2638 C C . ASP A 1 369 ? 40.255 -6.788 -8.362 1.00 25.45 348 ASP A C 1
ATOM 2639 O O . ASP A 1 369 ? 41.315 -6.415 -7.839 1.00 28.23 348 ASP A O 1
ATOM 2644 N N . SER A 1 370 ? 39.864 -6.364 -9.564 1.00 24.36 349 SER A N 1
ATOM 2645 C CA . SER A 1 370 ? 40.662 -5.397 -10.310 1.00 34.16 349 SER A CA 1
ATOM 2646 C C . SER A 1 370 ? 40.625 -4.015 -9.679 1.00 36.25 349 SER A C 1
ATOM 2647 O O . SER A 1 370 ? 41.626 -3.290 -9.724 1.00 31.98 349 SER A O 1
ATOM 2650 N N . ALA A 1 371 ? 39.493 -3.617 -9.100 1.00 26.49 350 ALA A N 1
ATOM 2651 C CA . ALA A 1 371 ? 39.457 -2.311 -8.452 1.00 24.59 350 ALA A CA 1
ATOM 2652 C C . ALA A 1 371 ? 39.980 -2.330 -7.015 1.00 23.13 350 ALA A C 1
ATOM 2653 O O . ALA A 1 371 ? 40.211 -1.260 -6.443 1.00 27.37 350 ALA A O 1
ATOM 2655 N N . SER A 1 372 ? 40.172 -3.506 -6.421 1.00 21.38 351 SER A N 1
ATOM 2656 C CA . SER A 1 372 ? 40.481 -3.574 -4.994 1.00 20.93 351 SER A CA 1
ATOM 2657 C C . SER A 1 372 ? 41.715 -2.775 -4.588 1.00 25.85 351 SER A C 1
ATOM 2658 O O . SER A 1 372 ? 41.656 -2.101 -3.543 1.00 26.73 351 SER A O 1
ATOM 2661 N N . PRO A 1 373 ? 42.831 -2.787 -5.328 1.00 24.40 352 PRO A N 1
ATOM 2662 C CA . PRO A 1 373 ? 44.003 -2.028 -4.864 1.00 17.89 352 PRO A CA 1
ATOM 2663 C C . PRO A 1 373 ? 43.758 -0.531 -4.722 1.00 29.82 352 PRO A C 1
ATOM 2664 O O . PRO A 1 373 ? 44.514 0.140 -4.003 1.00 29.23 352 PRO A O 1
ATOM 2668 N N . GLU A 1 374 ? 42.731 0.014 -5.371 1.00 26.93 353 GLU A N 1
ATOM 2669 C CA . GLU A 1 374 ? 42.460 1.444 -5.291 1.00 35.22 353 GLU A CA 1
ATOM 2670 C C . GLU A 1 374 ? 41.674 1.834 -4.049 1.00 43.15 353 GLU A C 1
ATOM 2671 O O . GLU A 1 374 ? 41.394 3.023 -3.855 1.00 43.65 353 GLU A O 1
ATOM 2677 N N . HIS A 1 375 ? 41.339 0.877 -3.191 1.00 34.40 354 HIS A N 1
ATOM 2678 C CA . HIS A 1 375 ? 40.517 1.129 -2.016 1.00 32.91 354 HIS A CA 1
ATOM 2679 C C . HIS A 1 375 ? 41.215 0.518 -0.804 1.00 44.37 354 HIS A C 1
ATOM 2680 O O . HIS A 1 375 ? 40.776 -0.476 -0.223 1.00 34.66 354 HIS A O 1
ATOM 2687 N N . VAL A 1 376 ? 42.341 1.126 -0.450 1.00 34.42 355 VAL A N 1
ATOM 2688 C CA . VAL A 1 376 ? 43.096 0.768 0.734 1.00 37.33 355 VAL A CA 1
ATOM 2689 C C . VAL A 1 376 ? 43.360 2.032 1.541 1.00 39.51 355 VAL A C 1
ATOM 2690 O O . VAL A 1 376 ? 43.177 2.052 2.756 1.00 47.96 355 VAL A O 1
#

Organism: Arabidopsis thaliana (NCBI:txid3702)

GO terms:
  GO:0062154 N6-methyl-AMP deaminase activity (F, IDA)
  GO:0110052 toxic metabolite repair (P, IMP)
  GO:0005829 cytosol (C, IDA)
  GO:0006401 RNA catabolic process (P, IMP)
  GO:0019239 deaminase activity (F, IMP)

InterPro domains:
  IPR001365 Adenosine deaminase domain [PF00962] (8-344)
  IPR006330 Adenosine/adenine deaminase [PTHR11409] (3-350)
  IPR032466 Metal-dependent hydrolase [SSF51556] (2-344)

Secondary structure (DSSP, 8-state):
-HHHHHHS-EEEEEEEGGGS--HHHHHHHHHHHHHTTSS-HHHHHHHHHH----HHHHHHHHHHHHHHH-SHHHHHHHHHHHHHHHHHTTEEEEEEEE----BGGGTB-HHHHHHHHHHHHHT--SSEEE-----EEEEEEEEEEETTS-HHHHHHHHHHHHHTGGGTEEEEEEES-TTSS-HHHHHHHHHHHHHTT-EEEEEE-SS--HHHHHHHHHH--SEEEE-TT--HHHHHHHHHHT--EEE-HHHHHHTTSSS-GGG-HHHHHHHTT--EEE--B-TTTTT--HHHHHHHHHHHHT--HHHHHHHHHHGGGGS---HHHHHHHHHHHHHHGGG--

Solvent-accessible surface area: 14118 Å² total; per-residue (Å²): 108,73,69,49,6,83,70,0,10,0,0,0,0,0,0,29,0,10,1,0,9,76,90,80,3,13,60,68,18,0,136,75,48,21,95,84,61,74,29,97,60,66,84,10,77,117,57,22,80,59,15,97,41,32,30,76,48,6,36,118,2,29,59,22,4,41,145,2,1,32,48,62,168,5,1,21,56,0,0,66,17,1,0,32,37,0,0,132,21,32,2,18,0,0,0,0,0,4,27,3,30,169,30,100,111,82,60,3,50,30,96,24,2,0,82,8,0,10,98,0,0,143,39,15,73,121,12,68,39,40,16,74,99,194,82,103,0,18,0,2,1,0,0,0,0,16,12,139,35,66,46,114,29,0,52,97,0,0,87,10,0,26,98,8,117,102,22,0,3,18,0,0,0,2,6,17,31,9,114,55,40,120,21,80,39,2,63,66,0,0,70,84,0,57,105,49,126,5,60,0,0,0,14,0,5,17,22,89,48,65,181,20,2,47,34,0,0,81,15,111,5,65,0,0,0,5,0,14,73,20,104,114,103,2,38,91,51,0,66,83,63,136,6,19,0,0,0,0,1,19,3,2,48,52,10,169,12,16,101,40,33,119,116,2,17,0,24,75,0,63,110,49,170,7,38,8,4,2,0,1,8,6,24,12,9,13,94,17,37,0,3,48,1,2,15,59,0,18,214,44,44,60,18,55,75,51,80,0,8,58,19,0,75,65,2,2,100,10,4,7,5,43,98,123,9,30,113,68,0,78,134,45,0,78,65,18,41,103,132,12,130

Radius of gyration: 19.0 Å; Cα contacts (8 Å, |Δi|>4): 594; chains: 1; bounding box: 52×47×44 Å

Foldseek 3Di:
DLVVLLVFAFAAEAAELLLAAAPVVLLVLLVVVVVVPVDPSVVLVVLLVPQLLALVSVQVNVVSSCVRQPDLQSLLVSLLVSVVQQQSSNHAEYAYEYAQDDDVVRPGDSLSSVVSSLNSQVPHDVPDEDFFCVTYHYYAYEHEDAQQDALVVLLVSLVSLVVCNGRHHAAYEYDHRPVHHDPVRHLVSRVVSVVVPGAYEYAACLDDDVVRNVVVLVSLGQAYEDNLHDDPVSVVSCQVSLHEYAHAALSCCSNVSHVHPLPGCVLVCVVVVRHYGYHNNRCNSRVHHSSRSLVSVCVNNVDAQLRSLVNRLSCLVSDSDDVVVSVVSVVVSVVCNVVRD